Protein AF-L0A3X5-F1 (afdb_monomer_lite)

pLDDT: mean 72.31, std 18.75, range [43.16, 98.19]

Secondary structure (DSSP, 8-state):
---HHHHHHHHHHHHHHHHHHHHHHH---SSSHHHHHHH-SSPPPHHHHHHHHHHHHHHHHHHH-TT---TTHHHHHHHHHHHHHHHSPPP---------------------------------------------PPP--------------PPPTTHHHHHHHHHHHHHHHHHHHHHHTT---TTSHHHHHHHHHHHHHHHHHHHHHHHHHHS--TTHHHHHHHHHHHHHHH--

Radius of gyration: 35.73 Å; chains: 1; bounding box: 101×81×64 Å

Structure (mmCIF, N/CA/C/O backbone):
data_AF-L0A3X5-F1
#
_entry.id   AF-L0A3X5-F1
#
loop_
_atom_site.group_PDB
_atom_site.id
_atom_site.type_symbol
_atom_site.label_atom_id
_atom_site.label_alt_id
_atom_site.label_comp_id
_atom_site.label_asym_id
_atom_site.label_entity_id
_atom_site.label_seq_id
_atom_site.pdbx_PDB_ins_code
_atom_site.Cartn_x
_atom_site.Cartn_y
_atom_site.Cartn_z
_atom_site.occupancy
_atom_site.B_iso_or_equiv
_atom_site.auth_seq_id
_atom_site.auth_comp_id
_atom_site.auth_asym_id
_atom_site.auth_atom_id
_atom_site.pdbx_PDB_model_num
ATOM 1 N N . MET A 1 1 ? -0.458 3.747 -26.684 1.00 60.81 1 MET A N 1
ATOM 2 C CA . MET A 1 1 ? 0.371 2.938 -25.768 1.00 60.81 1 MET A CA 1
ATOM 3 C C . MET A 1 1 ? 0.890 3.867 -24.690 1.00 60.81 1 MET A C 1
ATOM 5 O O . MET A 1 1 ? 1.535 4.851 -25.031 1.00 60.81 1 MET A O 1
ATOM 9 N N . THR A 1 2 ? 0.527 3.640 -23.430 1.00 77.38 2 THR A N 1
ATOM 10 C CA . THR A 1 2 ? 1.020 4.440 -22.301 1.00 77.38 2 THR A CA 1
ATOM 11 C C . THR A 1 2 ? 2.520 4.188 -22.144 1.00 77.38 2 THR A C 1
ATOM 13 O O . THR A 1 2 ? 2.951 3.040 -22.217 1.00 77.38 2 THR A O 1
ATOM 16 N N . SER A 1 3 ? 3.326 5.239 -21.974 1.00 91.25 3 SER A N 1
ATOM 17 C CA . SER A 1 3 ? 4.763 5.071 -21.719 1.00 91.25 3 SER A CA 1
ATOM 18 C C . SER A 1 3 ? 4.977 4.324 -20.399 1.00 91.25 3 SER A C 1
ATOM 20 O O . SER A 1 3 ? 4.254 4.573 -19.433 1.00 91.25 3 SER A O 1
ATOM 22 N N . THR A 1 4 ? 5.983 3.448 -20.331 1.00 91.31 4 THR A N 1
ATOM 23 C CA . THR A 1 4 ? 6.365 2.709 -19.113 1.00 91.31 4 THR A CA 1
ATOM 24 C C . THR A 1 4 ? 6.546 3.649 -17.920 1.00 91.31 4 THR A C 1
ATOM 26 O O . THR A 1 4 ? 6.038 3.385 -16.833 1.00 91.31 4 THR A O 1
ATOM 29 N N . ALA A 1 5 ? 7.190 4.800 -18.137 1.00 90.69 5 ALA A N 1
ATOM 30 C CA . ALA A 1 5 ? 7.388 5.807 -17.096 1.00 90.69 5 ALA A CA 1
ATOM 31 C C . ALA A 1 5 ? 6.056 6.394 -16.593 1.00 90.69 5 ALA A C 1
ATOM 33 O O . ALA A 1 5 ? 5.875 6.599 -15.394 1.00 90.69 5 ALA A O 1
ATOM 34 N N . THR A 1 6 ? 5.103 6.623 -17.501 1.00 94.75 6 THR A N 1
ATOM 35 C CA . THR A 1 6 ? 3.759 7.101 -17.153 1.00 94.75 6 THR A CA 1
ATOM 36 C C . THR A 1 6 ? 2.995 6.048 -16.353 1.00 94.75 6 THR A C 1
ATOM 38 O O . THR A 1 6 ? 2.443 6.378 -15.308 1.00 94.75 6 THR A O 1
ATOM 41 N N . ALA A 1 7 ? 3.030 4.783 -16.782 1.00 94.50 7 ALA A N 1
ATOM 42 C CA . ALA A 1 7 ? 2.368 3.678 -16.088 1.00 94.50 7 ALA A CA 1
ATOM 43 C C . ALA A 1 7 ? 2.897 3.491 -14.655 1.00 94.50 7 ALA A C 1
ATOM 45 O O . ALA A 1 7 ? 2.120 3.364 -13.709 1.00 94.50 7 ALA A O 1
ATOM 46 N N . ILE A 1 8 ? 4.219 3.541 -14.466 1.00 94.69 8 ILE A N 1
ATOM 47 C CA . ILE A 1 8 ? 4.833 3.467 -13.131 1.00 94.69 8 ILE A CA 1
ATOM 48 C C . ILE A 1 8 ? 4.405 4.660 -12.267 1.00 94.69 8 ILE A C 1
ATOM 50 O O . ILE A 1 8 ? 4.077 4.488 -11.090 1.00 94.69 8 ILE A O 1
ATOM 54 N N . GLY A 1 9 ? 4.352 5.860 -12.850 1.00 95.38 9 GLY A N 1
ATOM 55 C CA . GLY A 1 9 ? 3.843 7.052 -12.174 1.00 95.38 9 GLY A CA 1
ATOM 56 C C . GLY A 1 9 ? 2.401 6.887 -11.685 1.00 95.38 9 GLY A C 1
ATOM 57 O O . GLY A 1 9 ? 2.100 7.244 -10.545 1.00 95.38 9 GLY A O 1
ATOM 58 N N . GLU A 1 10 ? 1.521 6.305 -12.502 1.00 96.31 10 GLU A N 1
ATOM 59 C CA . GLU A 1 10 ? 0.129 6.015 -12.129 1.00 96.31 10 GLU A CA 1
ATOM 60 C C . GLU A 1 10 ? 0.034 5.001 -10.981 1.00 96.31 10 GLU A C 1
ATOM 62 O O . GLU A 1 10 ? -0.728 5.217 -10.038 1.00 96.31 10 GLU A O 1
ATOM 67 N N . ILE A 1 11 ? 0.857 3.949 -10.999 1.00 97.31 11 ILE A N 1
ATOM 68 C CA . ILE A 1 11 ? 0.916 2.943 -9.926 1.00 97.31 11 ILE A CA 1
ATOM 69 C C . ILE A 1 11 ? 1.336 3.577 -8.598 1.00 97.31 11 ILE A C 1
ATOM 71 O O . ILE A 1 11 ? 0.701 3.376 -7.560 1.00 97.31 11 ILE A O 1
ATOM 75 N N . ILE A 1 12 ? 2.417 4.356 -8.608 1.00 96.31 12 ILE A N 1
ATOM 76 C CA . ILE A 1 12 ? 2.931 4.975 -7.382 1.00 96.31 12 ILE A CA 1
ATOM 77 C C . ILE A 1 12 ? 1.914 5.979 -6.829 1.00 96.31 12 ILE A C 1
ATOM 79 O O . ILE A 1 12 ? 1.658 5.978 -5.623 1.00 96.31 12 ILE A O 1
ATOM 83 N N . ARG A 1 13 ? 1.304 6.793 -7.699 1.00 97.00 13 ARG A N 1
ATOM 84 C CA . ARG A 1 13 ? 0.279 7.768 -7.303 1.00 97.00 13 ARG A CA 1
ATOM 85 C C . ARG A 1 13 ? -0.967 7.102 -6.731 1.00 97.00 13 ARG A C 1
ATOM 87 O O . ARG A 1 13 ? -1.411 7.515 -5.666 1.00 97.00 13 ARG A O 1
ATOM 94 N N . GLY A 1 14 ? -1.491 6.067 -7.387 1.00 97.19 14 GLY A N 1
ATOM 95 C CA . GLY A 1 14 ? -2.677 5.352 -6.913 1.00 97.19 14 GLY A CA 1
ATOM 96 C C . GLY A 1 14 ? -2.461 4.736 -5.531 1.00 97.19 14 GLY A C 1
ATOM 97 O O . GLY A 1 14 ? -3.282 4.904 -4.634 1.00 97.19 14 GLY A O 1
ATOM 98 N N . ALA A 1 15 ? -1.312 4.094 -5.306 1.00 97.69 15 ALA A N 1
ATOM 99 C CA . ALA A 1 15 ? -0.974 3.561 -3.988 1.00 97.69 15 ALA A CA 1
ATOM 100 C C . ALA A 1 15 ? -0.830 4.655 -2.913 1.00 97.69 15 ALA A C 1
ATOM 102 O O . ALA A 1 15 ? -1.293 4.458 -1.789 1.00 97.69 15 ALA A O 1
ATOM 103 N N . ALA A 1 16 ? -0.213 5.794 -3.248 1.00 96.94 16 ALA A N 1
ATOM 104 C CA . ALA A 1 16 ? -0.065 6.923 -2.328 1.00 96.94 16 ALA A CA 1
ATOM 105 C C . ALA A 1 16 ? -1.419 7.554 -1.954 1.00 96.94 16 ALA A C 1
ATOM 107 O O . ALA A 1 16 ? -1.618 7.945 -0.805 1.00 96.94 16 ALA A O 1
ATOM 108 N N . GLU A 1 17 ? -2.370 7.606 -2.890 1.00 96.94 17 GLU A N 1
ATOM 109 C CA . GLU A 1 17 ? -3.738 8.069 -2.631 1.00 96.94 17 GLU A CA 1
ATOM 110 C C . GLU A 1 17 ? -4.455 7.158 -1.625 1.00 96.94 17 GLU A C 1
ATOM 112 O O . GLU A 1 17 ? -4.998 7.642 -0.631 1.00 96.94 17 GLU A O 1
ATOM 117 N N . ILE A 1 18 ? -4.380 5.834 -1.805 1.00 98.00 18 ILE A N 1
ATOM 118 C CA . ILE A 1 18 ? -4.937 4.878 -0.831 1.00 98.00 18 ILE A CA 1
ATOM 119 C C . ILE A 1 18 ? -4.267 5.031 0.537 1.00 98.00 18 ILE A C 1
ATOM 121 O O . ILE A 1 18 ? -4.939 4.992 1.568 1.00 98.00 18 ILE A O 1
ATOM 125 N N . GLU A 1 19 ? -2.949 5.224 0.562 1.00 97.38 19 GLU A N 1
ATOM 126 C CA . GLU A 1 19 ? -2.205 5.441 1.800 1.00 97.38 19 GLU A CA 1
ATOM 127 C C . GLU A 1 19 ? -2.703 6.671 2.562 1.00 97.38 19 GLU A C 1
ATOM 129 O O . GLU A 1 19 ? -2.892 6.609 3.779 1.00 97.38 19 GLU A O 1
ATOM 134 N N . HIS A 1 20 ? -2.949 7.766 1.842 1.00 96.38 20 HIS A N 1
ATOM 135 C CA . HIS A 1 20 ? -3.516 8.984 2.400 1.00 96.38 20 HIS A CA 1
ATOM 136 C C . HIS A 1 20 ? -4.930 8.746 2.950 1.00 96.38 20 HIS A C 1
ATOM 138 O O . HIS A 1 20 ? -5.199 9.093 4.097 1.00 96.38 20 HIS A O 1
ATOM 144 N N . LEU A 1 21 ? -5.815 8.090 2.193 1.00 96.44 21 LEU A N 1
ATOM 145 C CA . LEU A 1 21 ? -7.190 7.810 2.635 1.00 96.44 21 LEU A CA 1
ATOM 146 C C . LEU A 1 21 ? -7.239 6.926 3.889 1.00 96.44 21 LEU A C 1
ATOM 148 O O . LEU A 1 21 ? -8.052 7.165 4.782 1.00 96.44 21 LEU A O 1
ATOM 152 N N . LEU A 1 22 ? -6.351 5.932 3.988 1.00 96.81 22 LEU A N 1
ATOM 153 C CA . LEU A 1 22 ? -6.236 5.087 5.179 1.00 96.81 22 LEU A CA 1
ATOM 154 C C . LEU A 1 22 ? -5.867 5.907 6.422 1.00 96.81 22 LEU A C 1
ATOM 156 O O . LEU A 1 22 ? -6.446 5.703 7.488 1.00 96.81 22 LEU A O 1
ATOM 160 N N . VAL A 1 23 ? -4.924 6.840 6.298 1.00 96.19 23 VAL A N 1
ATOM 161 C CA . VAL A 1 23 ? -4.515 7.697 7.420 1.00 96.19 23 VAL A CA 1
ATOM 162 C C . VAL A 1 23 ? -5.634 8.676 7.782 1.00 96.19 23 VAL A C 1
ATOM 164 O O . VAL A 1 23 ? -6.017 8.764 8.947 1.00 96.19 23 VAL A O 1
ATOM 167 N N . THR A 1 24 ? -6.191 9.366 6.788 1.00 95.06 24 THR A N 1
ATOM 168 C CA . THR A 1 24 ? -7.126 10.480 6.995 1.00 95.06 24 THR A CA 1
ATOM 169 C C . THR A 1 24 ? -8.514 10.016 7.432 1.00 95.06 24 THR A C 1
ATOM 171 O O . THR A 1 24 ? -9.101 10.614 8.330 1.00 95.06 24 THR A O 1
ATOM 174 N N . HIS A 1 25 ? -9.045 8.941 6.842 1.00 94.62 25 HIS A N 1
ATOM 175 C CA . HIS A 1 25 ? -10.424 8.498 7.097 1.00 94.62 25 HIS A CA 1
ATOM 176 C C . HIS A 1 25 ? -10.527 7.256 7.975 1.00 94.62 25 HIS A C 1
ATOM 178 O O . HIS A 1 25 ? -11.598 6.985 8.514 1.00 94.62 25 HIS A O 1
ATOM 184 N N . ARG A 1 26 ? -9.442 6.488 8.118 1.00 93.50 26 ARG A N 1
ATOM 185 C CA . ARG A 1 26 ? -9.442 5.231 8.882 1.00 93.50 26 ARG A CA 1
ATOM 186 C C . ARG A 1 26 ? -8.443 5.214 10.036 1.00 93.50 26 ARG A C 1
ATOM 188 O O . ARG A 1 26 ? -8.183 4.146 10.576 1.00 93.50 26 ARG A O 1
ATOM 195 N N . GLN A 1 27 ? -7.853 6.360 10.395 1.00 94.31 27 GLN A N 1
ATOM 196 C CA . GLN A 1 27 ? -6.895 6.488 11.506 1.00 94.31 27 GLN A CA 1
ATOM 197 C C . GLN A 1 27 ? -5.753 5.451 11.453 1.00 94.31 27 GLN A C 1
ATOM 199 O O . GLN A 1 27 ? -5.218 5.028 12.480 1.00 94.31 27 GLN A O 1
ATOM 204 N N . ALA A 1 28 ? -5.389 5.006 10.248 1.00 96.25 28 ALA A N 1
ATOM 205 C CA . ALA A 1 28 ? -4.389 3.970 10.064 1.00 96.25 28 ALA A CA 1
ATOM 206 C C . ALA A 1 28 ? -2.981 4.482 10.388 1.00 96.25 28 ALA A C 1
ATOM 208 O O . ALA A 1 28 ? -2.628 5.629 10.108 1.00 96.25 28 ALA A O 1
ATOM 209 N N . SER A 1 29 ? -2.131 3.592 10.894 1.00 95.12 29 SER A N 1
ATOM 210 C CA . SER A 1 29 ? -0.725 3.871 11.205 1.00 95.12 29 SER A CA 1
ATOM 211 C C . SER A 1 29 ? 0.203 2.756 10.711 1.00 95.12 29 SER A C 1
ATOM 213 O O . SER A 1 29 ? -0.205 1.610 10.530 1.00 95.12 29 SER A O 1
ATOM 215 N N . GLY A 1 30 ? 1.465 3.091 10.449 1.00 95.31 30 GLY A N 1
ATOM 216 C CA . GLY A 1 30 ? 2.461 2.143 9.941 1.00 95.31 30 GLY A CA 1
ATOM 217 C C . GLY A 1 30 ? 3.379 2.762 8.893 1.00 95.31 30 GLY A C 1
ATOM 218 O O . GLY A 1 30 ? 3.137 3.873 8.417 1.00 95.31 30 GLY A O 1
ATOM 219 N N . LYS A 1 31 ? 4.442 2.044 8.532 1.00 91.00 31 LYS A N 1
ATOM 220 C CA . LYS A 1 31 ? 5.471 2.511 7.586 1.00 91.00 31 LYS A CA 1
ATOM 221 C C . LYS A 1 31 ? 5.098 2.304 6.122 1.00 91.00 31 LYS A C 1
ATOM 223 O O . LYS A 1 31 ? 5.710 2.911 5.252 1.00 91.00 31 LYS A O 1
ATOM 228 N N . GLY A 1 32 ? 4.135 1.432 5.840 1.00 91.94 32 GLY A N 1
ATOM 229 C CA . GLY A 1 32 ? 3.725 1.128 4.476 1.00 91.94 32 GLY A CA 1
ATOM 230 C C . GLY A 1 32 ? 2.278 0.679 4.379 1.00 91.94 32 GLY A C 1
ATOM 231 O O . GLY A 1 32 ? 1.610 0.435 5.386 1.00 91.94 32 GLY A O 1
ATOM 232 N N . LEU A 1 33 ? 1.811 0.535 3.140 1.00 94.94 33 LEU A N 1
ATOM 233 C CA . LEU A 1 33 ? 0.406 0.282 2.826 1.00 94.94 33 LEU A CA 1
ATOM 234 C C . LEU A 1 33 ? -0.147 -0.993 3.491 1.00 94.94 33 LEU A C 1
ATOM 236 O O . LEU A 1 33 ? -1.265 -0.988 3.992 1.00 94.94 33 LEU A O 1
ATOM 240 N N . HIS A 1 34 ? 0.655 -2.063 3.570 1.00 94.44 34 HIS A N 1
ATOM 241 C CA . HIS A 1 34 ? 0.291 -3.303 4.274 1.00 94.44 34 HIS A CA 1
ATOM 242 C C . HIS A 1 34 ? 0.047 -3.098 5.776 1.00 94.44 34 HIS A C 1
ATOM 244 O O . HIS A 1 34 ? -0.922 -3.624 6.326 1.00 94.44 34 HIS A O 1
ATOM 250 N N . GLU A 1 35 ? 0.941 -2.361 6.437 1.00 94.44 35 GLU A N 1
ATOM 251 C CA . GLU A 1 35 ? 0.851 -2.101 7.875 1.00 94.44 35 GLU A CA 1
ATOM 252 C C . GLU A 1 35 ? -0.353 -1.203 8.164 1.00 94.44 35 GLU A C 1
ATOM 254 O O . GLU A 1 35 ? -1.193 -1.559 8.986 1.00 94.44 35 GLU A O 1
ATOM 259 N N . LYS A 1 36 ? -0.503 -0.118 7.393 1.00 97.00 36 LYS A N 1
ATOM 260 C CA . LYS A 1 36 ? -1.633 0.816 7.498 1.00 97.00 36 LYS A CA 1
ATOM 261 C C . LYS A 1 36 ? -2.980 0.129 7.279 1.00 97.00 36 LYS A C 1
ATOM 263 O O . LYS A 1 36 ? -3.913 0.343 8.041 1.00 97.00 36 LYS A O 1
ATOM 268 N N . ALA A 1 37 ? -3.088 -0.754 6.289 1.00 96.06 37 ALA A N 1
ATOM 269 C CA . ALA A 1 37 ? -4.323 -1.505 6.066 1.00 96.06 37 ALA A CA 1
ATOM 270 C C . ALA A 1 37 ? -4.716 -2.372 7.273 1.00 96.06 37 ALA A C 1
ATOM 272 O O . ALA A 1 37 ? -5.899 -2.545 7.548 1.00 96.06 37 ALA A O 1
ATOM 273 N N . SER A 1 38 ? -3.730 -2.909 7.997 1.00 94.56 38 SER A N 1
ATOM 274 C CA . SER A 1 38 ? -3.960 -3.806 9.136 1.00 94.56 38 SER A CA 1
ATOM 275 C C . SER A 1 38 ? -4.299 -3.062 10.434 1.00 94.56 38 SER A C 1
ATOM 277 O O . SER A 1 38 ? -4.839 -3.673 11.350 1.00 94.56 38 SER A O 1
ATOM 279 N N . THR A 1 39 ? -3.984 -1.767 10.526 1.00 96.62 39 THR A N 1
ATOM 280 C CA . THR A 1 39 ? -4.237 -0.917 11.707 1.00 96.62 39 THR A CA 1
ATOM 281 C C . THR A 1 39 ? -5.439 0.017 11.541 1.00 96.62 39 THR A C 1
ATOM 283 O O . THR A 1 39 ? -5.769 0.755 12.469 1.00 96.62 39 THR A O 1
ATOM 286 N N . ALA A 1 40 ? -6.085 -0.009 10.372 1.00 95.69 40 ALA A N 1
ATOM 287 C CA . ALA A 1 40 ? -7.242 0.811 10.040 1.00 95.69 40 ALA A CA 1
ATOM 288 C C . ALA A 1 40 ? -8.436 0.559 10.980 1.00 95.69 40 ALA A C 1
ATOM 290 O O . ALA A 1 40 ? -8.744 -0.582 11.336 1.00 95.69 40 ALA A O 1
ATOM 291 N N . GLN A 1 41 ? -9.123 1.640 11.347 1.00 92.12 41 GLN A N 1
ATOM 292 C CA . GLN A 1 41 ? -10.286 1.658 12.227 1.00 92.12 41 GLN A CA 1
ATOM 293 C C . GLN A 1 41 ? -11.455 2.417 11.570 1.00 92.12 41 GLN A C 1
ATOM 295 O O . GLN A 1 41 ? -11.265 3.531 11.078 1.00 92.12 41 GLN A O 1
ATOM 300 N N . PRO A 1 42 ? -12.674 1.839 11.547 1.00 92.56 42 PRO A N 1
ATOM 301 C CA . PRO A 1 42 ? -12.992 0.448 11.896 1.00 92.56 42 PRO A CA 1
ATOM 302 C C . PRO A 1 42 ? -12.279 -0.566 10.971 1.00 92.56 42 PRO A C 1
ATOM 304 O O . PRO A 1 42 ? -11.810 -0.171 9.898 1.00 92.56 42 PRO A O 1
ATOM 307 N N . PRO A 1 43 ? -12.196 -1.856 11.363 1.00 93.44 43 PRO A N 1
ATOM 308 C CA . PRO A 1 43 ? -11.583 -2.891 10.537 1.00 93.44 43 PRO A CA 1
ATOM 309 C C . PRO A 1 43 ? -12.179 -2.920 9.129 1.00 93.44 43 PRO A C 1
ATOM 311 O O . PRO A 1 43 ? -13.394 -2.846 8.942 1.00 93.44 43 PRO A O 1
ATOM 314 N N . LEU A 1 44 ? -11.305 -3.022 8.132 1.00 94.81 44 LEU A N 1
ATOM 315 C CA . LEU A 1 44 ? -11.695 -3.065 6.728 1.00 94.81 44 LEU A CA 1
ATOM 316 C C . LEU A 1 44 ? -12.304 -4.425 6.375 1.00 94.81 44 LEU A C 1
ATOM 318 O O . LEU A 1 44 ? -11.910 -5.452 6.924 1.00 94.81 44 LEU A O 1
ATOM 322 N N . ALA A 1 45 ? -13.220 -4.437 5.405 1.00 95.88 45 ALA A N 1
ATOM 323 C CA . ALA A 1 45 ? -13.738 -5.681 4.849 1.00 95.88 45 ALA A CA 1
ATOM 324 C C . ALA A 1 45 ? -12.603 -6.524 4.237 1.00 95.88 45 ALA A C 1
ATOM 326 O O . ALA A 1 45 ? -11.676 -5.987 3.621 1.00 95.88 45 ALA A O 1
ATOM 327 N N . ASP A 1 46 ? -12.707 -7.850 4.352 1.00 95.88 46 ASP A N 1
ATOM 328 C CA . ASP A 1 46 ? -11.683 -8.787 3.866 1.00 95.88 46 ASP A CA 1
ATOM 329 C C . ASP A 1 46 ? -11.361 -8.611 2.376 1.00 95.88 46 ASP A C 1
ATOM 331 O O . ASP A 1 46 ? -10.210 -8.770 1.962 1.00 95.88 46 ASP A O 1
ATOM 335 N N . ASP A 1 47 ? -12.363 -8.268 1.563 1.00 96.38 47 ASP A N 1
ATOM 336 C CA . ASP A 1 47 ? -12.180 -7.997 0.136 1.00 96.38 47 ASP A CA 1
ATOM 337 C C . ASP A 1 47 ? -11.323 -6.740 -0.101 1.00 96.38 47 ASP A C 1
ATOM 339 O O . ASP A 1 47 ? -10.326 -6.781 -0.827 1.00 96.38 47 ASP A O 1
ATOM 343 N N . THR A 1 48 ? -11.624 -5.647 0.607 1.00 96.88 48 THR A N 1
ATOM 344 C CA . THR A 1 48 ? -10.838 -4.405 0.571 1.00 96.88 48 THR A CA 1
ATOM 345 C C . THR A 1 48 ? -9.402 -4.645 1.034 1.00 96.88 48 THR A C 1
ATOM 347 O O . THR A 1 48 ? -8.459 -4.180 0.391 1.00 96.88 48 THR A O 1
ATOM 350 N N . LEU A 1 49 ? -9.199 -5.428 2.100 1.00 96.81 49 LEU A N 1
ATOM 351 C CA . LEU A 1 49 ? -7.859 -5.791 2.574 1.00 96.81 49 LEU A CA 1
ATOM 352 C C . LEU A 1 49 ? -7.060 -6.565 1.523 1.00 96.81 49 LEU A C 1
ATOM 354 O O . LEU A 1 49 ? -5.881 -6.270 1.312 1.00 96.81 49 LEU A O 1
ATOM 358 N N . LYS A 1 50 ? -7.676 -7.539 0.843 1.00 97.31 50 LYS A N 1
ATOM 359 C CA . LYS A 1 50 ? -7.018 -8.293 -0.239 1.00 97.31 50 LYS A CA 1
ATOM 360 C C . LYS A 1 50 ? -6.594 -7.371 -1.381 1.00 97.31 50 LYS A C 1
ATOM 362 O O . LYS A 1 50 ? -5.456 -7.475 -1.841 1.00 97.31 50 LYS A O 1
ATOM 367 N N . LYS A 1 51 ? -7.457 -6.434 -1.782 1.00 97.88 51 LYS A N 1
ATOM 368 C CA . LYS A 1 51 ? -7.150 -5.444 -2.827 1.00 97.88 51 LYS A CA 1
ATOM 369 C C . LYS A 1 51 ? -6.016 -4.510 -2.416 1.00 97.88 51 LYS A C 1
ATOM 371 O O . LYS A 1 51 ? -5.085 -4.320 -3.194 1.00 97.88 51 LYS A O 1
ATOM 376 N N . ILE A 1 52 ? -6.006 -4.014 -1.178 1.00 97.81 52 ILE A N 1
ATOM 377 C CA . ILE A 1 52 ? -4.900 -3.180 -0.682 1.00 97.81 52 ILE A CA 1
ATOM 378 C C . ILE A 1 52 ? -3.572 -3.954 -0.686 1.00 97.81 52 ILE A C 1
ATOM 380 O O . ILE A 1 52 ? -2.539 -3.411 -1.080 1.00 97.81 52 ILE A O 1
ATOM 384 N N . ARG A 1 53 ? -3.581 -5.237 -0.304 1.00 96.81 53 ARG A N 1
ATOM 385 C CA . ARG A 1 53 ? -2.377 -6.089 -0.347 1.00 96.81 53 ARG A CA 1
ATOM 386 C C . ARG A 1 53 ? -1.870 -6.319 -1.770 1.00 96.81 53 ARG A C 1
ATOM 388 O O . ARG A 1 53 ? -0.662 -6.276 -2.018 1.00 96.81 53 ARG A O 1
ATOM 395 N N . PHE A 1 54 ? -2.787 -6.518 -2.712 1.00 97.75 54 PHE A N 1
ATOM 396 C CA . PHE A 1 54 ? -2.460 -6.580 -4.133 1.00 97.75 54 PHE A CA 1
ATOM 397 C C . PHE A 1 54 ? -1.820 -5.268 -4.616 1.00 97.75 54 PHE A C 1
ATOM 399 O O . PHE A 1 54 ? -0.715 -5.296 -5.163 1.00 97.75 54 PHE A O 1
ATOM 406 N N . ILE A 1 55 ? -2.437 -4.119 -4.319 1.00 98.06 55 ILE A N 1
ATOM 407 C CA . ILE A 1 55 ? -1.923 -2.786 -4.674 1.00 98.06 55 ILE A CA 1
ATOM 408 C C . ILE A 1 55 ? -0.512 -2.568 -4.109 1.00 98.06 55 ILE A C 1
ATOM 410 O O . ILE A 1 55 ? 0.388 -2.136 -4.833 1.00 98.06 55 ILE A O 1
ATOM 414 N N . ALA A 1 56 ? -0.295 -2.914 -2.838 1.00 97.38 56 ALA A N 1
ATOM 415 C CA . ALA A 1 56 ? 1.004 -2.802 -2.180 1.00 97.38 56 ALA A CA 1
ATOM 416 C C . ALA A 1 56 ? 2.080 -3.653 -2.869 1.00 97.38 56 ALA A C 1
ATOM 418 O O . ALA A 1 56 ? 3.212 -3.201 -3.045 1.00 97.38 56 ALA A O 1
ATOM 419 N N . SER A 1 57 ? 1.724 -4.870 -3.286 1.00 97.12 57 SER A N 1
ATOM 420 C CA . SER A 1 57 ? 2.638 -5.791 -3.965 1.00 97.12 57 SER A CA 1
ATOM 421 C C . SER A 1 57 ? 3.059 -5.255 -5.336 1.00 97.12 57 SER A C 1
ATOM 423 O O . SER A 1 57 ? 4.252 -5.233 -5.648 1.00 97.12 57 SER A O 1
ATOM 425 N N . VAL A 1 58 ? 2.102 -4.750 -6.125 1.00 97.25 58 VAL A N 1
ATOM 426 C CA . VAL A 1 58 ? 2.374 -4.143 -7.439 1.00 97.25 58 VAL A CA 1
ATOM 427 C C . VAL A 1 58 ? 3.215 -2.874 -7.293 1.00 97.25 58 VAL A C 1
ATOM 429 O O . VAL A 1 58 ? 4.216 -2.721 -7.999 1.00 97.25 58 VAL A O 1
ATOM 432 N N . ARG A 1 59 ? 2.881 -1.994 -6.338 1.00 96.69 59 ARG A N 1
ATOM 433 C CA . ARG A 1 59 ? 3.656 -0.773 -6.075 1.00 96.69 59 ARG A CA 1
ATOM 434 C C . ARG A 1 59 ? 5.075 -1.086 -5.625 1.00 96.69 59 ARG A C 1
ATOM 436 O O . ARG A 1 59 ? 6.001 -0.446 -6.107 1.00 96.69 59 ARG A O 1
ATOM 443 N N . ASN A 1 60 ? 5.267 -2.049 -4.722 1.00 96.06 60 ASN A N 1
ATOM 444 C CA . ASN A 1 60 ? 6.606 -2.419 -4.258 1.00 96.06 60 ASN A CA 1
ATOM 445 C C . ASN A 1 60 ? 7.473 -2.916 -5.409 1.00 96.06 60 ASN A C 1
ATOM 447 O O . ASN A 1 60 ? 8.620 -2.497 -5.525 1.00 96.06 60 ASN A O 1
ATOM 451 N N . LYS A 1 61 ? 6.924 -3.762 -6.284 1.00 96.12 61 LYS A N 1
ATOM 452 C CA . LYS A 1 61 ? 7.672 -4.249 -7.441 1.00 96.12 61 LYS A CA 1
ATOM 453 C C . LYS A 1 61 ? 8.023 -3.110 -8.407 1.00 96.12 61 LYS A C 1
ATOM 455 O O . LYS A 1 61 ? 9.188 -2.965 -8.749 1.00 96.12 61 LYS A O 1
ATOM 460 N N . SER A 1 62 ? 7.061 -2.241 -8.726 1.00 95.44 62 SER A N 1
ATOM 461 C CA . SER A 1 62 ? 7.262 -1.084 -9.623 1.00 95.44 62 SER A CA 1
ATOM 462 C C . SER A 1 62 ? 8.235 -0.038 -9.062 1.00 95.44 62 SER A C 1
ATOM 464 O O . SER A 1 62 ? 8.922 0.642 -9.810 1.00 95.44 62 SER A O 1
ATOM 466 N N . ALA A 1 63 ? 8.306 0.108 -7.736 1.00 92.75 63 ALA A N 1
ATOM 467 C CA . ALA A 1 63 ? 9.229 1.041 -7.089 1.00 92.75 63 ALA A CA 1
ATOM 468 C C . ALA A 1 63 ? 10.683 0.537 -7.066 1.00 92.75 63 ALA A C 1
ATOM 470 O O . ALA A 1 63 ? 11.603 1.342 -6.949 1.00 92.75 63 ALA A O 1
ATOM 471 N N . HIS A 1 64 ? 10.894 -0.780 -7.133 1.00 94.06 64 HIS A N 1
ATOM 472 C CA . HIS A 1 64 ? 12.228 -1.388 -7.132 1.00 94.06 64 HIS A CA 1
ATOM 473 C C . HIS A 1 64 ? 12.735 -1.738 -8.532 1.00 94.06 64 HIS A C 1
ATOM 475 O O . HIS A 1 64 ? 13.945 -1.822 -8.726 1.00 94.06 64 HIS A O 1
ATOM 481 N N . ASP A 1 65 ? 11.829 -1.928 -9.487 1.00 94.81 65 ASP A N 1
ATOM 482 C CA . ASP A 1 65 ? 12.143 -2.230 -10.875 1.00 94.81 65 ASP A CA 1
ATOM 483 C C . ASP A 1 65 ? 11.537 -1.150 -11.793 1.00 94.81 65 ASP A C 1
ATOM 485 O O . ASP A 1 65 ? 10.322 -1.145 -12.011 1.00 94.81 65 ASP A O 1
ATOM 489 N N . PRO A 1 66 ? 12.358 -0.239 -12.351 1.00 89.25 66 PRO A N 1
ATOM 490 C CA . PRO A 1 66 ? 11.891 0.859 -13.199 1.00 89.25 66 PRO A CA 1
ATOM 491 C C . PRO A 1 66 ? 11.381 0.402 -14.573 1.00 89.25 66 PRO A C 1
ATOM 493 O O . PRO A 1 66 ? 10.904 1.230 -15.349 1.00 89.25 66 PRO A O 1
ATOM 496 N N . GLN A 1 67 ? 11.498 -0.885 -14.906 1.00 92.31 67 GLN A N 1
ATOM 497 C CA . GLN A 1 67 ? 10.957 -1.464 -16.135 1.00 92.31 67 GLN A CA 1
ATOM 498 C C . GLN A 1 67 ? 9.707 -2.310 -15.873 1.00 92.31 67 GLN A C 1
ATOM 500 O O . GLN A 1 67 ? 9.041 -2.725 -16.823 1.00 92.31 67 GLN A O 1
ATOM 505 N N . TYR A 1 68 ? 9.358 -2.545 -14.607 1.00 94.88 68 TYR A N 1
ATOM 506 C CA . TYR A 1 68 ? 8.195 -3.342 -14.261 1.00 94.88 68 TYR A CA 1
ATOM 507 C C . TYR A 1 68 ? 6.898 -2.550 -14.432 1.00 94.88 68 TYR A C 1
ATOM 509 O O . TYR A 1 68 ? 6.638 -1.567 -13.737 1.00 94.88 68 TYR A O 1
ATOM 517 N N . VAL A 1 69 ? 6.039 -3.060 -15.310 1.00 93.19 69 VAL A N 1
ATOM 518 C CA . VAL A 1 69 ? 4.638 -2.661 -15.448 1.00 93.19 69 VAL A CA 1
ATOM 519 C C . VAL A 1 69 ? 3.802 -3.941 -15.379 1.00 93.19 69 VAL A C 1
ATOM 521 O O . VAL A 1 69 ? 4.163 -4.922 -16.028 1.00 93.19 69 VAL A O 1
ATOM 524 N N . PRO A 1 70 ? 2.728 -3.987 -14.572 1.00 93.56 70 PRO A N 1
ATOM 525 C CA . PRO A 1 70 ? 1.837 -5.138 -14.539 1.00 93.56 70 PRO A CA 1
ATOM 526 C C . PRO A 1 70 ? 1.162 -5.332 -15.900 1.00 93.56 70 PRO A C 1
ATOM 528 O O . PRO A 1 70 ? 0.736 -4.360 -16.521 1.00 93.56 70 PRO A O 1
ATOM 531 N N . ASP A 1 71 ? 0.999 -6.592 -16.307 1.00 94.50 71 ASP A N 1
ATOM 532 C CA . ASP A 1 71 ? 0.354 -6.947 -17.579 1.00 94.50 71 ASP A CA 1
ATOM 533 C C . ASP A 1 71 ? -1.068 -6.365 -17.687 1.00 94.50 71 ASP A C 1
ATOM 535 O O . ASP A 1 71 ? -1.484 -5.903 -18.747 1.00 94.50 71 ASP A O 1
ATOM 539 N N . ASP A 1 72 ? -1.798 -6.330 -16.565 1.00 95.06 72 ASP A N 1
ATOM 540 C CA . ASP A 1 72 ? -3.131 -5.732 -16.450 1.00 95.06 72 ASP A CA 1
ATOM 541 C C . ASP A 1 72 ? -3.102 -4.435 -15.623 1.00 95.06 72 ASP A C 1
ATOM 543 O O . ASP A 1 72 ? -3.579 -4.366 -14.483 1.00 95.06 72 ASP A O 1
ATOM 547 N N . LEU A 1 73 ? -2.527 -3.377 -16.203 1.00 95.62 73 LEU A N 1
ATOM 548 C CA . LEU A 1 73 ? -2.600 -2.029 -15.632 1.00 95.62 73 LEU A CA 1
ATOM 549 C C . LEU A 1 73 ? -4.058 -1.553 -15.421 1.00 95.62 73 LEU A C 1
ATOM 551 O O . LEU A 1 73 ? -4.347 -1.030 -14.342 1.00 95.62 73 LEU A O 1
ATOM 555 N N . PRO A 1 74 ? -5.012 -1.761 -16.355 1.00 96.06 74 PRO A N 1
ATOM 556 C CA . PRO A 1 74 ? -6.415 -1.406 -16.125 1.00 96.06 74 PRO A CA 1
ATOM 557 C C . PRO A 1 74 ? -7.042 -2.119 -14.918 1.00 96.06 74 PRO A C 1
ATOM 559 O O . PRO A 1 74 ? -7.810 -1.511 -14.170 1.00 96.06 74 PRO A O 1
ATOM 562 N N . GLY A 1 75 ? -6.733 -3.396 -14.691 1.00 97.19 75 GLY A N 1
ATOM 563 C CA . GLY A 1 75 ? -7.156 -4.137 -13.500 1.00 97.19 75 GLY A CA 1
ATOM 564 C C . GLY A 1 75 ? -6.592 -3.555 -12.211 1.00 97.19 75 GLY A C 1
ATOM 565 O O . GLY A 1 75 ? -7.331 -3.396 -11.238 1.00 97.19 75 GLY A O 1
ATOM 566 N N . TYR A 1 76 ? -5.319 -3.156 -12.219 1.00 97.44 76 TYR A N 1
ATOM 567 C CA . TYR A 1 76 ? -4.720 -2.441 -11.093 1.00 97.44 76 TYR A CA 1
ATOM 568 C C . TYR A 1 76 ? -5.454 -1.126 -10.792 1.00 97.44 76 TYR A C 1
ATOM 570 O O . TYR A 1 76 ? -5.838 -0.887 -9.646 1.00 97.44 76 TYR A O 1
ATOM 578 N N . LEU A 1 77 ? -5.705 -0.299 -11.810 1.00 97.31 77 LEU A N 1
ATOM 579 C CA . LEU A 1 77 ? -6.389 0.987 -11.634 1.00 97.31 77 LEU A CA 1
ATOM 580 C C . LEU A 1 77 ? -7.833 0.813 -11.142 1.00 97.31 77 LEU A C 1
ATOM 582 O O . LEU A 1 77 ? -8.286 1.571 -10.284 1.00 97.31 77 LEU A O 1
ATOM 586 N N . ARG A 1 78 ? -8.540 -0.222 -11.613 1.00 98.12 78 ARG A N 1
ATOM 587 C CA . ARG A 1 78 ? -9.863 -0.588 -11.080 1.00 98.12 78 ARG A CA 1
ATOM 588 C C . ARG A 1 78 ? -9.798 -0.966 -9.604 1.00 98.12 78 ARG A C 1
ATOM 590 O O . ARG A 1 78 ? -10.600 -0.462 -8.825 1.00 98.12 78 ARG A O 1
ATOM 597 N N . ALA A 1 79 ? -8.819 -1.775 -9.198 1.00 97.94 79 ALA A N 1
ATOM 598 C CA . ALA A 1 79 ? -8.641 -2.133 -7.792 1.00 97.94 79 ALA A CA 1
ATOM 599 C C . ALA A 1 79 ? -8.368 -0.898 -6.915 1.00 97.94 79 ALA A C 1
ATOM 601 O O . ALA A 1 79 ? -8.921 -0.795 -5.820 1.00 97.94 79 ALA A O 1
ATOM 60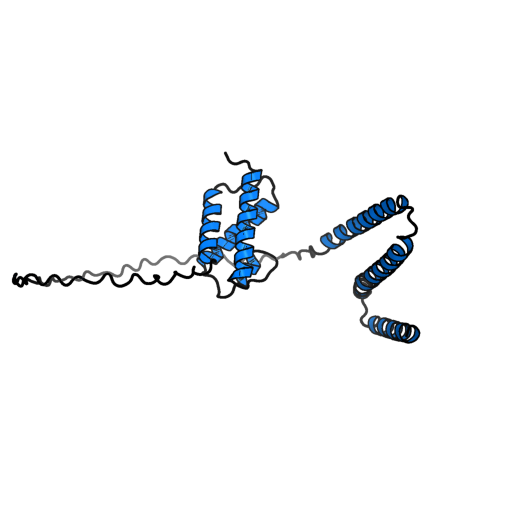2 N N . VAL A 1 80 ? -7.564 0.059 -7.398 1.00 98.19 80 VAL A N 1
ATOM 603 C CA . VAL A 1 80 ? -7.351 1.347 -6.715 1.00 98.19 80 VAL A CA 1
ATOM 604 C C . VAL A 1 80 ? -8.672 2.102 -6.574 1.00 98.19 80 VAL A C 1
ATOM 606 O O . VAL A 1 80 ? -9.007 2.531 -5.473 1.00 98.19 80 VAL A O 1
ATOM 609 N N . GLN A 1 81 ? -9.454 2.213 -7.649 1.00 97.81 81 GLN A N 1
ATOM 610 C CA . GLN A 1 81 ? -10.735 2.919 -7.623 1.00 97.81 81 GLN A CA 1
ATOM 611 C C . GLN A 1 81 ? -11.738 2.286 -6.650 1.00 97.81 81 GLN A C 1
ATOM 613 O O . GLN A 1 81 ? -12.396 2.997 -5.894 1.00 97.81 81 GLN A O 1
ATOM 618 N N . GLU A 1 82 ? -11.854 0.961 -6.648 1.00 97.62 82 GLU A N 1
ATOM 619 C CA . GLU A 1 82 ? -12.750 0.237 -5.744 1.00 97.62 82 GLU A CA 1
ATOM 620 C C . GLU A 1 82 ? -12.359 0.434 -4.278 1.00 97.62 82 GLU A C 1
ATOM 622 O O . GLU A 1 82 ? -13.217 0.680 -3.431 1.00 97.62 82 GLU A O 1
ATOM 627 N N . VAL A 1 83 ? -11.059 0.367 -3.974 1.00 97.69 83 VAL A N 1
ATOM 628 C CA . VAL A 1 83 ? -10.563 0.634 -2.620 1.00 97.69 83 VAL A CA 1
ATOM 629 C C . VAL A 1 83 ? -10.812 2.090 -2.242 1.00 97.69 83 VAL A C 1
ATOM 631 O O . VAL A 1 83 ? -11.258 2.346 -1.129 1.00 97.69 83 VAL A O 1
ATOM 634 N N . ARG A 1 84 ? -10.580 3.040 -3.151 1.00 96.75 84 ARG A N 1
ATOM 635 C CA . ARG A 1 84 ? -10.846 4.461 -2.907 1.00 96.75 84 ARG A CA 1
ATOM 636 C C . ARG A 1 84 ? -12.297 4.701 -2.504 1.00 96.75 84 ARG A C 1
ATOM 638 O O . ARG A 1 84 ? -12.532 5.260 -1.439 1.00 96.75 84 ARG A O 1
ATOM 645 N N . LEU A 1 85 ? -13.246 4.200 -3.294 1.00 95.12 85 LEU A N 1
ATOM 646 C CA . LEU A 1 85 ? -14.679 4.326 -3.008 1.00 95.12 85 LEU A CA 1
ATOM 647 C C . LEU A 1 85 ? -15.070 3.663 -1.679 1.00 95.12 85 LEU A C 1
ATOM 649 O O . LEU A 1 85 ? -15.942 4.156 -0.973 1.00 95.12 85 LEU A O 1
ATOM 653 N N . ALA A 1 86 ? -14.418 2.558 -1.310 1.00 94.12 86 ALA A N 1
ATOM 654 C CA . ALA A 1 86 ? -14.654 1.899 -0.026 1.00 94.12 86 ALA A CA 1
ATOM 655 C C . ALA A 1 86 ? -14.062 2.666 1.174 1.00 94.12 86 ALA A C 1
ATOM 657 O O . ALA A 1 86 ? -14.479 2.452 2.317 1.00 94.12 86 ALA A O 1
ATOM 658 N N . LEU A 1 87 ? -13.055 3.513 0.952 1.00 93.88 87 LEU A N 1
ATOM 659 C CA . LEU A 1 87 ? -12.382 4.286 1.997 1.00 93.88 87 LEU A CA 1
ATOM 660 C C . LEU A 1 87 ? -12.927 5.706 2.148 1.00 93.88 87 LEU A C 1
ATOM 662 O O . LEU A 1 87 ? -12.777 6.264 3.236 1.00 93.88 87 LEU A O 1
ATOM 666 N N . GLU A 1 88 ? -13.540 6.267 1.106 1.00 89.38 88 GLU A N 1
ATOM 667 C CA . GLU A 1 88 ? -14.175 7.581 1.166 1.00 89.38 88 GLU A CA 1
ATOM 668 C C . GLU A 1 88 ? -15.279 7.615 2.234 1.00 89.38 88 GLU A C 1
ATOM 670 O O . GLU A 1 88 ? -16.030 6.645 2.404 1.00 89.38 88 GLU A O 1
ATOM 675 N N . PRO A 1 89 ? -15.384 8.722 2.989 1.00 78.88 89 PRO A N 1
ATOM 676 C CA . PRO A 1 89 ? -16.514 8.916 3.875 1.00 78.88 89 PRO A CA 1
ATOM 677 C C . PRO A 1 89 ? -17.799 8.986 3.037 1.00 78.88 89 PRO A C 1
ATOM 679 O O . PRO A 1 89 ? -17.764 9.484 1.907 1.00 78.88 89 PRO A O 1
ATOM 682 N N . PRO A 1 90 ? -18.943 8.519 3.569 1.00 68.38 90 PRO A N 1
ATOM 683 C CA . PRO A 1 90 ? -20.217 8.751 2.910 1.00 68.38 90 PRO A CA 1
ATOM 684 C C . PRO A 1 90 ? -20.357 10.257 2.690 1.00 68.38 90 PRO A C 1
ATOM 686 O O . PRO A 1 90 ? -20.286 11.033 3.645 1.00 68.38 90 PRO A O 1
ATOM 689 N N . GLN A 1 91 ? -20.505 10.665 1.427 1.00 58.81 91 GLN A N 1
ATOM 690 C CA . GLN A 1 91 ? -20.834 12.047 1.105 1.00 58.81 91 GLN A CA 1
ATOM 691 C C . GLN A 1 91 ? -22.073 12.413 1.927 1.00 58.81 91 GLN A C 1
ATOM 693 O O . GLN A 1 91 ? -22.995 11.587 1.988 1.00 58.81 91 GLN A O 1
ATOM 698 N N . PRO A 1 92 ? -22.113 13.585 2.586 1.00 63.09 92 PRO A N 1
ATOM 699 C CA . PRO A 1 92 ? -23.347 14.071 3.169 1.00 63.09 92 PRO A CA 1
ATOM 700 C C . PRO A 1 92 ? -24.351 14.082 2.027 1.00 63.09 92 PRO A C 1
ATOM 702 O O . PRO A 1 92 ? -24.217 14.856 1.083 1.00 63.09 92 PRO A O 1
ATOM 705 N N . VAL A 1 93 ? -25.295 13.145 2.051 1.00 62.38 93 VAL A N 1
ATOM 706 C CA . VAL A 1 93 ? -26.439 13.199 1.155 1.00 62.38 93 VAL A CA 1
ATOM 707 C C . VAL A 1 93 ? -27.096 14.500 1.566 1.00 62.38 93 VAL A C 1
ATOM 709 O O . VAL A 1 93 ? -27.614 14.572 2.682 1.00 62.38 93 VAL A O 1
ATOM 712 N N . GLU A 1 94 ? -26.935 15.555 0.765 1.00 58.69 94 GLU A N 1
ATOM 713 C CA . GLU A 1 94 ? -27.615 16.820 0.995 1.00 58.69 94 GLU A CA 1
ATOM 714 C C . GLU A 1 94 ? -29.083 16.447 1.166 1.00 58.69 94 GLU A C 1
ATOM 716 O O . GLU A 1 94 ? -29.724 15.946 0.237 1.00 58.69 94 GLU A O 1
ATOM 721 N N . ALA A 1 95 ? -29.560 16.518 2.415 1.00 56.59 95 ALA A N 1
ATOM 722 C CA . ALA A 1 95 ? -30.926 16.166 2.745 1.00 56.59 95 ALA A CA 1
ATOM 723 C C . ALA A 1 95 ? -31.784 16.982 1.786 1.00 56.59 95 ALA A C 1
ATOM 725 O O . ALA A 1 95 ? -31.538 18.186 1.720 1.00 56.59 95 ALA A O 1
ATOM 726 N N . PRO A 1 96 ? -32.690 16.356 1.006 1.00 62.81 96 PRO A N 1
ATOM 727 C CA . PRO A 1 96 ? -33.342 17.008 -0.119 1.00 62.81 96 PRO A CA 1
ATOM 728 C C . PRO A 1 96 ? -33.867 18.353 0.354 1.00 62.81 96 PRO A C 1
ATOM 730 O O . PRO A 1 96 ? -34.797 18.410 1.163 1.00 62.81 96 PRO A O 1
ATOM 733 N N . GLU A 1 97 ? -33.185 19.416 -0.075 1.00 58.28 97 GLU A N 1
ATOM 734 C CA . GLU A 1 97 ? -33.440 20.766 0.379 1.00 58.28 97 GLU A CA 1
ATOM 735 C C . GLU A 1 97 ? -34.821 21.122 -0.137 1.00 58.28 97 GLU A C 1
ATOM 737 O O . GLU A 1 97 ? -35.023 21.416 -1.311 1.00 58.28 97 GLU A O 1
ATOM 742 N N . ASN A 1 98 ? -35.792 20.961 0.756 1.00 58.78 98 ASN A N 1
ATOM 743 C CA . ASN A 1 98 ? -37.078 21.615 0.745 1.00 58.78 98 ASN A CA 1
ATOM 744 C C . ASN A 1 98 ? -37.667 21.765 -0.669 1.00 58.78 98 ASN A C 1
ATOM 746 O O . ASN A 1 98 ? -37.915 22.877 -1.144 1.00 58.78 98 ASN A O 1
ATOM 750 N N . GLN A 1 99 ? -37.953 20.639 -1.338 1.00 52.12 99 GLN A N 1
ATOM 751 C CA . GLN A 1 99 ? -38.991 20.641 -2.364 1.00 52.12 99 GLN A CA 1
ATOM 752 C C . GLN A 1 99 ? -40.293 20.974 -1.642 1.00 52.12 99 GLN A C 1
ATOM 754 O O . GLN A 1 99 ? -41.019 20.095 -1.178 1.00 52.12 99 GLN A O 1
ATOM 759 N N . LYS A 1 100 ? -40.525 22.285 -1.489 1.00 53.75 100 LYS A N 1
ATOM 760 C CA . LYS A 1 100 ? -41.762 22.915 -1.049 1.00 53.75 100 LYS A CA 1
ATOM 761 C C . LYS A 1 100 ? -42.874 22.062 -1.637 1.00 53.75 100 LYS A C 1
ATOM 763 O O . LYS A 1 100 ? -42.908 21.987 -2.868 1.00 53.75 100 LYS A O 1
ATOM 768 N N . PRO A 1 101 ? -43.694 21.371 -0.817 1.00 52.94 101 PRO A N 1
ATOM 769 C CA . PRO A 1 101 ? -44.645 20.401 -1.327 1.00 52.94 101 PRO A CA 1
ATOM 770 C C . PRO A 1 101 ? -45.420 21.122 -2.407 1.00 52.94 101 PRO A C 1
ATOM 772 O O . PRO A 1 101 ? -46.075 22.132 -2.122 1.00 52.94 101 PRO A O 1
ATOM 775 N N . ALA A 1 102 ? -45.207 20.693 -3.655 1.00 60.12 102 ALA A N 1
ATOM 776 C CA . ALA A 1 102 ? -45.863 21.268 -4.805 1.00 60.12 102 ALA A CA 1
ATOM 777 C C . ALA A 1 102 ? -47.331 21.168 -4.452 1.00 60.12 102 ALA A C 1
ATOM 779 O O . ALA A 1 102 ? -47.855 20.064 -4.324 1.00 60.12 102 ALA A O 1
ATOM 780 N N . ARG A 1 103 ? -47.908 22.327 -4.118 1.00 55.06 103 ARG A N 1
ATOM 781 C CA . ARG A 1 103 ? -49.236 22.481 -3.551 1.00 55.06 103 ARG A CA 1
ATOM 782 C C . ARG A 1 103 ? -50.128 21.632 -4.427 1.00 55.06 103 ARG A C 1
ATOM 784 O O . ARG A 1 103 ? -50.365 22.009 -5.575 1.00 55.06 103 ARG A O 1
ATOM 791 N N . LEU A 1 104 ? -50.495 20.459 -3.911 1.00 59.59 104 LEU A N 1
ATOM 792 C CA . LEU A 1 104 ? -51.347 19.500 -4.578 1.00 59.59 104 LEU A CA 1
ATOM 793 C C . LEU A 1 104 ? -52.622 20.294 -4.816 1.00 59.59 104 LEU A C 1
ATOM 795 O O . LEU A 1 104 ? -53.397 20.530 -3.889 1.00 59.59 104 LEU A O 1
ATOM 799 N N . LYS A 1 105 ? -52.757 20.860 -6.020 1.00 57.81 105 LYS A N 1
ATOM 800 C CA . LYS A 1 105 ? -53.983 21.504 -6.459 1.00 57.81 105 LYS A CA 1
ATOM 801 C C . LYS A 1 105 ? -54.969 20.358 -6.480 1.00 57.81 105 LYS A C 1
ATOM 803 O O . LYS A 1 105 ? -54.988 19.574 -7.422 1.00 57.81 105 LYS A O 1
ATOM 808 N N . MET A 1 106 ? -55.700 20.231 -5.375 1.00 50.72 106 MET A N 1
ATOM 809 C CA . MET A 1 106 ? -56.905 19.440 -5.282 1.00 50.72 106 MET A CA 1
ATOM 810 C C . MET A 1 106 ? -57.747 19.809 -6.496 1.00 50.72 106 MET A C 1
ATOM 812 O O . MET A 1 106 ? -58.324 20.892 -6.566 1.00 50.72 106 MET A O 1
ATOM 816 N N . ARG A 1 107 ? -57.740 18.920 -7.481 1.00 55.34 107 ARG A N 1
ATOM 817 C CA . ARG A 1 107 ? -58.767 18.853 -8.500 1.00 55.34 107 ARG A CA 1
ATOM 818 C C . ARG A 1 107 ? -59.792 17.871 -7.935 1.00 55.34 107 ARG A C 1
ATOM 820 O O . ARG A 1 107 ? -59.462 16.693 -7.804 1.00 55.34 107 ARG A O 1
ATOM 827 N N . PRO A 1 108 ? -60.978 18.328 -7.509 1.00 62.00 108 PRO A N 1
ATOM 828 C CA . PRO A 1 108 ? -62.039 17.422 -7.128 1.00 62.00 108 PRO A CA 1
ATOM 829 C C . PRO A 1 108 ? -62.669 16.940 -8.430 1.00 62.00 108 PRO A C 1
ATOM 831 O O . PRO A 1 108 ? -63.440 17.665 -9.049 1.00 62.00 108 PRO A O 1
ATOM 834 N N . GLU A 1 109 ? -62.305 15.750 -8.899 1.00 50.72 109 GLU A N 1
ATOM 835 C CA . GLU A 1 109 ? -63.003 15.174 -10.043 1.00 50.72 109 GLU A CA 1
ATOM 836 C C . GLU A 1 109 ? -63.089 13.653 -9.940 1.00 50.72 109 GLU A C 1
ATOM 838 O O . GLU A 1 109 ? -62.107 12.940 -10.114 1.00 50.72 109 GLU A O 1
ATOM 843 N N . ALA A 1 110 ? -64.321 13.219 -9.656 1.00 49.84 110 ALA A N 1
ATOM 844 C CA . ALA A 1 110 ? -64.922 11.935 -10.002 1.00 49.84 110 ALA A CA 1
ATOM 845 C C . ALA A 1 110 ? -64.251 10.685 -9.391 1.00 49.84 110 ALA A C 1
ATOM 847 O O . ALA A 1 110 ? -63.259 10.168 -9.882 1.00 49.84 110 ALA A O 1
ATOM 848 N N . ALA A 1 111 ? -64.775 10.071 -8.328 1.00 55.53 111 ALA A N 1
ATOM 849 C CA . ALA A 1 111 ? -66.125 9.504 -8.265 1.00 55.53 111 ALA A CA 1
ATOM 850 C C . ALA A 1 111 ? -66.577 8.882 -9.601 1.00 55.53 111 ALA A C 1
ATOM 852 O O . ALA A 1 111 ? -67.510 9.377 -10.215 1.00 55.53 111 ALA A O 1
ATOM 853 N N . ALA A 1 112 ? -65.906 7.821 -10.062 1.00 56.59 112 ALA A N 1
ATOM 854 C CA . ALA A 1 112 ? -66.534 6.682 -10.747 1.00 56.59 112 ALA A CA 1
ATOM 855 C C . ALA A 1 112 ? -65.478 5.713 -11.292 1.00 56.59 112 ALA A C 1
ATOM 857 O O . ALA A 1 112 ? -64.762 6.056 -12.228 1.00 56.59 112 ALA A O 1
ATOM 858 N N . ARG A 1 113 ? -65.483 4.483 -10.758 1.00 52.88 113 ARG A N 1
ATOM 859 C CA . ARG A 1 113 ? -65.276 3.166 -11.414 1.00 52.88 113 ARG A CA 1
ATOM 860 C C . ARG A 1 113 ? -64.670 2.219 -10.366 1.00 52.88 113 ARG A C 1
ATOM 862 O O . ARG A 1 113 ? -63.520 2.355 -9.988 1.00 52.88 113 ARG A O 1
ATOM 869 N N . ARG A 1 114 ? -65.515 1.452 -9.666 1.00 49.38 114 ARG A N 1
ATOM 870 C CA . ARG A 1 114 ? -65.972 0.103 -10.075 1.00 49.38 114 ARG A CA 1
ATOM 871 C C . ARG A 1 114 ? -64.776 -0.855 -10.132 1.00 49.38 114 ARG A C 1
ATOM 873 O O . ARG A 1 114 ? -63.969 -0.781 -11.042 1.00 49.38 114 ARG A O 1
ATOM 880 N N . SER A 1 115 ? -64.543 -1.604 -9.057 1.00 54.59 115 SER A N 1
ATOM 881 C CA . SER A 1 115 ? -64.988 -3.003 -8.930 1.00 54.59 115 SER A CA 1
ATOM 882 C C . SER A 1 115 ? -64.359 -3.924 -9.980 1.00 54.59 115 SER A C 1
ATOM 884 O O . SER A 1 115 ? -64.863 -4.036 -11.094 1.00 54.59 115 SER A O 1
ATOM 886 N N . SER A 1 116 ? -63.282 -4.610 -9.604 1.00 51.97 116 SER A N 1
ATOM 887 C CA . SER A 1 116 ? -62.966 -5.963 -10.085 1.00 51.97 116 SER A CA 1
ATOM 888 C C . SER A 1 116 ? -61.808 -6.533 -9.267 1.00 51.97 116 SER A C 1
ATOM 890 O O . SER A 1 116 ? -60.635 -6.296 -9.524 1.00 51.97 116 SER A O 1
ATOM 892 N N . SER A 1 117 ? -62.185 -7.290 -8.238 1.00 51.81 117 SER A N 1
ATOM 893 C CA . SER A 1 117 ? -61.441 -8.486 -7.850 1.00 51.81 117 SER A CA 1
ATOM 894 C C . SER A 1 117 ? -61.490 -9.458 -9.039 1.00 51.81 117 SER A C 1
ATOM 896 O O . SER A 1 117 ? -62.524 -9.495 -9.715 1.00 51.81 117 SER A O 1
ATOM 898 N N . PRO A 1 118 ? -60.406 -10.191 -9.337 1.00 58.09 118 PRO A N 1
ATOM 899 C CA . PRO A 1 118 ? -60.539 -11.633 -9.147 1.00 58.09 118 PRO A CA 1
ATOM 900 C C . PRO A 1 118 ? -59.251 -12.375 -8.728 1.00 58.09 118 PRO A C 1
ATOM 902 O O . PRO A 1 118 ? -58.134 -12.034 -9.102 1.00 58.09 118 PRO A O 1
ATOM 905 N N . GLU A 1 119 ? -59.506 -13.425 -7.947 1.00 43.16 119 GLU A N 1
ATOM 906 C CA . GLU A 1 119 ? -58.965 -14.790 -8.044 1.00 43.16 119 GLU A CA 1
ATOM 907 C C . GLU A 1 119 ? -57.466 -15.087 -7.854 1.00 43.16 119 GLU A C 1
ATOM 909 O O . GLU A 1 119 ? -56.607 -14.898 -8.710 1.00 43.16 119 GLU A O 1
ATOM 914 N N . ARG A 1 120 ? -57.221 -15.769 -6.725 1.00 51.56 120 ARG A N 1
ATOM 915 C CA . ARG A 1 120 ? -56.250 -16.864 -6.578 1.00 51.56 120 ARG A CA 1
ATOM 916 C C . ARG A 1 120 ? -56.513 -17.989 -7.594 1.00 51.56 120 ARG A C 1
ATOM 918 O O . ARG A 1 120 ? -57.666 -18.378 -7.755 1.00 51.56 120 ARG A O 1
ATOM 925 N N . PRO A 1 121 ? -55.449 -18.691 -8.009 1.00 57.38 121 PRO A N 1
ATOM 926 C CA . PRO A 1 121 ? -55.448 -20.155 -8.070 1.00 57.38 121 PRO A CA 1
ATOM 927 C C . PRO A 1 121 ? -54.377 -20.711 -7.107 1.00 57.38 121 PRO A C 1
ATOM 929 O O . PRO A 1 121 ? -53.273 -20.183 -7.008 1.00 57.38 121 PRO A O 1
ATOM 932 N N . ALA A 1 122 ? -54.743 -21.598 -6.177 1.00 47.25 122 ALA A N 1
ATOM 933 C CA . ALA A 1 122 ? -54.728 -23.060 -6.341 1.00 47.25 122 ALA A CA 1
ATOM 934 C C . ALA A 1 122 ? -53.293 -23.575 -6.592 1.00 47.25 122 ALA A C 1
ATOM 936 O O . ALA A 1 122 ? -52.749 -23.430 -7.677 1.00 47.25 122 ALA A O 1
ATOM 937 N N . SER A 1 123 ? -52.551 -23.956 -5.547 1.00 53.38 123 SER A N 1
ATOM 938 C CA . SER A 1 123 ? -52.473 -25.343 -5.044 1.00 53.38 123 SER A CA 1
ATOM 939 C C . SER A 1 123 ? -52.153 -26.354 -6.151 1.00 53.38 123 SER A C 1
ATOM 941 O O . SER A 1 123 ? -53.054 -26.873 -6.804 1.00 53.38 123 SER A O 1
ATOM 943 N N . GLY A 1 124 ? -50.859 -26.624 -6.330 1.00 50.50 124 GLY A N 1
ATOM 944 C CA . GLY A 1 124 ? -50.339 -27.734 -7.119 1.00 50.50 124 GLY A CA 1
ATOM 945 C C . GLY A 1 124 ? -49.493 -28.637 -6.228 1.00 50.50 124 GLY A C 1
ATOM 946 O O . GLY A 1 124 ? -48.501 -28.198 -5.647 1.00 50.50 124 GLY A O 1
ATOM 947 N N . ASP A 1 125 ? -49.957 -29.871 -6.099 1.00 50.44 125 ASP A N 1
ATOM 948 C CA . ASP A 1 125 ? -49.373 -30.991 -5.378 1.00 50.44 125 ASP A CA 1
ATOM 949 C C . ASP A 1 125 ? -47.996 -31.439 -5.917 1.00 50.44 125 ASP A C 1
ATOM 951 O O . ASP A 1 125 ? -47.763 -31.412 -7.120 1.00 50.44 125 ASP A O 1
ATOM 955 N N . ARG A 1 126 ? -47.122 -31.842 -4.970 1.00 46.56 126 ARG A N 1
ATOM 956 C CA . ARG A 1 126 ? -46.215 -33.030 -4.885 1.00 46.56 126 ARG A CA 1
ATOM 957 C C . ARG A 1 126 ? -45.660 -33.696 -6.177 1.00 46.56 126 ARG A C 1
ATOM 959 O O . ARG A 1 126 ? -46.377 -33.771 -7.164 1.00 46.56 126 ARG A O 1
ATOM 966 N N . PRO A 1 127 ? -44.462 -34.347 -6.156 1.00 56.34 127 PRO A N 1
ATOM 967 C CA . PRO A 1 127 ? -44.013 -35.224 -5.060 1.00 56.34 127 PRO A CA 1
ATOM 968 C C . PRO A 1 127 ? -42.516 -35.215 -4.688 1.00 56.34 127 PRO A C 1
ATOM 970 O O . PRO A 1 127 ? -41.644 -34.700 -5.383 1.00 56.34 127 PRO A O 1
ATOM 973 N N . GLU A 1 128 ? -42.263 -35.860 -3.546 1.00 52.19 128 GLU A N 1
ATOM 974 C CA . GLU A 1 128 ? -40.983 -36.413 -3.111 1.00 52.19 128 GLU A CA 1
ATOM 975 C C . GLU A 1 128 ? -40.312 -37.259 -4.203 1.00 52.19 128 GLU A C 1
ATOM 977 O O . GLU A 1 128 ? -40.947 -38.112 -4.821 1.00 52.19 128 GLU A O 1
ATOM 982 N N . ALA A 1 129 ? -38.996 -37.105 -4.341 1.00 49.47 129 ALA A N 1
ATOM 983 C CA . ALA A 1 129 ? -38.120 -38.141 -4.869 1.00 49.47 129 ALA A CA 1
ATOM 984 C C . ALA A 1 129 ? -36.758 -38.058 -4.159 1.00 49.47 129 ALA A C 1
ATOM 986 O O . ALA A 1 129 ? -35.902 -37.241 -4.480 1.00 49.47 129 ALA A O 1
ATOM 987 N N . SER A 1 130 ? -36.636 -38.875 -3.116 1.00 51.25 130 SER A N 1
ATOM 988 C CA . SER A 1 130 ? -35.568 -39.856 -2.910 1.00 51.25 130 SER A CA 1
ATOM 989 C C . SER A 1 130 ? -34.146 -39.520 -3.390 1.00 51.25 130 SER A C 1
ATOM 991 O O . SER A 1 130 ? -33.872 -39.517 -4.586 1.00 51.25 130 SER A O 1
ATOM 993 N N . GLY A 1 131 ? -33.197 -39.473 -2.444 1.00 47.62 131 GLY A N 1
ATOM 994 C CA . GLY A 1 131 ? -31.855 -40.020 -2.689 1.00 47.62 131 GLY A CA 1
ATOM 995 C C . GLY A 1 131 ? -30.673 -39.244 -2.095 1.00 47.62 131 GLY A C 1
ATOM 996 O O . GLY A 1 131 ? -30.291 -38.213 -2.642 1.00 47.62 131 GLY A O 1
ATOM 997 N N . PRO A 1 132 ? -30.012 -39.759 -1.040 1.00 57.34 132 PRO A N 1
ATOM 998 C CA . PRO A 1 132 ? -28.747 -39.230 -0.553 1.00 57.34 132 PRO A CA 1
ATOM 999 C C . PRO A 1 132 ? -27.582 -39.907 -1.288 1.00 57.34 132 PRO A C 1
ATOM 1001 O O . PRO A 1 132 ? -27.139 -40.990 -0.906 1.00 57.34 132 PRO A O 1
ATOM 1004 N N . THR A 1 133 ? -27.032 -39.268 -2.318 1.00 55.66 133 THR A N 1
ATOM 1005 C CA . THR A 1 133 ? -25.773 -39.737 -2.918 1.00 55.66 133 THR A CA 1
ATOM 1006 C C . THR A 1 133 ? -24.602 -39.066 -2.209 1.00 55.66 133 THR A C 1
ATOM 1008 O O . THR A 1 133 ? -24.072 -38.042 -2.638 1.00 55.66 133 THR A O 1
ATOM 1011 N N . LEU A 1 134 ? -24.204 -39.661 -1.081 1.00 49.78 134 LEU A N 1
ATOM 1012 C CA . LEU A 1 134 ? -22.919 -39.438 -0.421 1.00 49.78 134 LEU A CA 1
ATOM 1013 C C . LEU A 1 134 ? -21.788 -39.820 -1.387 1.00 49.78 134 LEU A C 1
ATOM 1015 O O . LEU A 1 134 ? -21.265 -40.935 -1.352 1.00 49.78 134 LEU A O 1
ATOM 1019 N N . HIS A 1 135 ? -21.374 -38.889 -2.247 1.00 52.75 135 HIS A N 1
ATOM 1020 C CA . HIS A 1 135 ? -20.119 -39.039 -2.966 1.00 52.75 135 HIS A CA 1
ATOM 1021 C C . HIS A 1 135 ? -18.980 -38.767 -1.981 1.00 52.75 135 HIS A C 1
ATOM 1023 O O . HIS A 1 135 ? -18.547 -37.639 -1.745 1.00 52.75 135 HIS A O 1
ATOM 1029 N N . ARG A 1 136 ? -18.542 -39.859 -1.356 1.00 51.47 136 ARG A N 1
ATOM 1030 C CA . ARG A 1 136 ? -17.347 -39.989 -0.529 1.00 51.47 136 ARG A CA 1
ATOM 1031 C C . ARG A 1 136 ? -16.152 -39.454 -1.324 1.00 51.47 136 ARG A C 1
ATOM 1033 O O . ARG A 1 136 ? -15.600 -40.151 -2.172 1.00 51.47 136 ARG A O 1
ATOM 1040 N N . ARG A 1 137 ? -15.787 -38.193 -1.092 1.00 49.22 137 ARG A N 1
ATOM 1041 C CA . ARG A 1 137 ? -14.557 -37.607 -1.627 1.00 49.22 137 ARG A CA 1
ATOM 1042 C C . ARG A 1 137 ? -13.394 -38.204 -0.821 1.00 49.22 137 ARG A C 1
ATOM 1044 O O . ARG A 1 137 ? -13.425 -38.106 0.408 1.00 49.22 137 ARG A O 1
ATOM 1051 N N . PRO A 1 138 ? -12.415 -38.869 -1.453 1.00 60.94 138 PRO A N 1
ATOM 1052 C CA . PRO A 1 138 ? -11.264 -39.404 -0.742 1.00 60.94 138 PRO A CA 1
ATOM 1053 C C . PRO A 1 138 ? -10.487 -38.259 -0.087 1.00 60.94 138 PRO A C 1
ATOM 1055 O O . PRO A 1 138 ? -10.283 -37.202 -0.688 1.00 60.94 138 PRO A O 1
ATOM 1058 N N . ALA A 1 139 ? -10.098 -38.475 1.168 1.00 57.91 139 ALA A N 1
ATOM 1059 C CA . ALA A 1 139 ? -9.266 -37.560 1.929 1.00 57.91 139 ALA A CA 1
ATOM 1060 C C . ALA A 1 139 ? -7.987 -37.228 1.138 1.00 57.91 139 ALA A C 1
ATOM 1062 O O . ALA A 1 139 ? -7.361 -38.146 0.599 1.00 57.91 139 ALA A O 1
ATOM 1063 N N . PRO A 1 140 ? -7.555 -35.958 1.075 1.00 64.06 140 PRO A N 1
ATOM 1064 C CA . PRO A 1 140 ? -6.208 -35.666 0.632 1.00 64.06 140 PRO A CA 1
ATOM 1065 C C . PRO A 1 140 ? -5.240 -36.296 1.635 1.00 64.06 140 PRO A C 1
ATOM 1067 O O . PRO A 1 140 ? -5.185 -35.926 2.808 1.00 64.06 140 PRO A O 1
ATOM 1070 N N . VAL A 1 141 ? -4.510 -37.296 1.147 1.00 60.19 141 VAL A N 1
ATOM 1071 C CA . VAL A 1 141 ? -3.334 -37.883 1.780 1.00 60.19 141 VAL A CA 1
ATOM 1072 C C . VAL A 1 141 ? -2.424 -36.738 2.204 1.00 60.19 141 VAL A C 1
ATOM 1074 O O . VAL A 1 141 ? -1.938 -35.985 1.366 1.00 60.19 141 VAL A O 1
ATOM 1077 N N . HIS A 1 142 ? -2.230 -36.593 3.512 1.00 50.41 142 HIS A N 1
ATOM 1078 C CA . HIS A 1 142 ? -1.212 -35.734 4.097 1.00 50.41 142 HIS A CA 1
ATOM 1079 C C . HIS A 1 142 ? 0.157 -36.239 3.612 1.00 50.41 142 HIS A C 1
ATOM 1081 O O . HIS A 1 142 ? 0.572 -37.315 4.057 1.00 50.41 142 HIS A O 1
ATOM 1087 N N . PRO A 1 143 ? 0.898 -35.525 2.739 1.00 65.12 143 PRO A N 1
ATOM 1088 C CA . PRO A 1 143 ? 2.302 -35.838 2.586 1.00 65.12 143 PRO A CA 1
ATOM 1089 C C . PRO A 1 143 ? 2.977 -35.534 3.919 1.00 65.12 143 PRO A C 1
ATOM 1091 O O . PRO A 1 143 ? 2.776 -34.486 4.544 1.00 65.12 143 PRO A O 1
ATOM 1094 N N . ALA A 1 144 ? 3.726 -36.532 4.362 1.00 50.47 144 ALA A N 1
ATOM 1095 C CA . ALA A 1 144 ? 4.485 -36.529 5.580 1.00 50.47 144 ALA A CA 1
ATOM 1096 C C . ALA A 1 144 ? 5.274 -35.227 5.743 1.00 50.47 144 ALA A C 1
ATOM 1098 O O . ALA A 1 144 ? 5.917 -34.704 4.836 1.00 50.47 144 ALA A O 1
ATOM 1099 N N . ARG A 1 145 ? 5.214 -34.759 6.981 1.00 53.69 145 ARG A N 1
ATOM 1100 C CA . ARG A 1 145 ? 6.071 -33.791 7.643 1.00 53.69 145 ARG A CA 1
ATOM 1101 C C . ARG A 1 145 ? 7.549 -34.017 7.286 1.00 53.69 145 ARG A C 1
ATOM 1103 O O . ARG A 1 145 ? 8.268 -34.674 8.035 1.00 53.69 145 ARG A O 1
ATOM 1110 N N . VAL A 1 146 ? 8.028 -33.424 6.195 1.00 52.62 146 VAL A N 1
ATOM 1111 C CA . VAL A 1 146 ? 9.466 -33.238 5.981 1.00 52.62 146 VAL A CA 1
ATOM 1112 C C . VAL A 1 146 ? 9.884 -32.039 6.821 1.00 52.62 146 VAL A C 1
ATOM 1114 O O . VAL A 1 146 ? 9.732 -30.877 6.452 1.00 52.62 146 VAL A O 1
ATOM 1117 N N . ARG A 1 147 ? 10.362 -32.354 8.026 1.00 55.41 147 ARG A N 1
ATOM 1118 C CA . ARG A 1 147 ? 11.227 -31.478 8.808 1.00 55.41 147 ARG A CA 1
ATOM 1119 C C . ARG A 1 147 ? 12.549 -31.331 8.050 1.00 55.41 147 ARG A C 1
ATOM 1121 O O . ARG A 1 147 ? 13.432 -32.165 8.190 1.00 55.41 147 ARG A O 1
ATOM 1128 N N . SER A 1 148 ? 12.687 -30.251 7.302 1.00 46.41 148 SER A N 1
ATOM 1129 C CA . SER A 1 148 ? 13.974 -29.659 6.929 1.00 46.41 148 SER A CA 1
ATOM 1130 C C . SER A 1 148 ? 13.996 -28.293 7.620 1.00 46.41 148 SER A C 1
ATOM 1132 O O . SER A 1 148 ? 13.259 -27.380 7.268 1.00 46.41 148 SER A O 1
ATOM 1134 N N . ALA A 1 149 ? 14.567 -28.176 8.821 1.00 55.09 149 ALA A N 1
ATOM 1135 C CA . ALA A 1 149 ? 16.003 -28.005 9.045 1.00 55.09 149 ALA A CA 1
ATOM 1136 C C . ALA A 1 149 ? 16.614 -26.988 8.063 1.00 55.09 149 ALA A C 1
ATOM 1138 O O . ALA A 1 149 ? 16.525 -27.160 6.855 1.00 55.09 149 ALA A O 1
ATOM 1139 N N . ALA A 1 150 ? 17.250 -25.957 8.627 1.00 53.03 150 ALA A N 1
ATOM 1140 C CA . ALA A 1 150 ? 17.901 -24.824 7.960 1.00 53.03 150 ALA A CA 1
ATOM 1141 C C . ALA A 1 150 ? 17.016 -23.609 7.605 1.00 53.03 150 ALA A C 1
ATOM 1143 O O . ALA A 1 150 ? 17.059 -23.089 6.494 1.00 53.03 150 ALA A O 1
ATOM 1144 N N . ARG A 1 151 ? 16.325 -23.023 8.597 1.00 44.22 151 ARG A N 1
ATOM 1145 C CA . ARG A 1 151 ? 16.102 -21.566 8.561 1.00 44.22 151 ARG A CA 1
ATOM 1146 C C . ARG A 1 151 ? 17.404 -20.895 8.992 1.00 44.22 151 ARG A C 1
ATOM 1148 O O . ARG A 1 151 ? 17.635 -20.652 10.175 1.00 44.22 151 ARG A O 1
ATOM 1155 N N . ALA A 1 152 ? 18.279 -20.686 8.013 1.00 50.59 152 ALA A N 1
ATOM 1156 C CA . ALA A 1 152 ? 19.447 -19.836 8.146 1.00 50.59 152 ALA A CA 1
ATOM 1157 C C . ALA A 1 152 ? 19.017 -18.507 8.781 1.00 50.59 152 ALA A C 1
ATOM 1159 O O . ALA A 1 152 ? 18.076 -17.854 8.321 1.00 50.59 152 ALA A O 1
ATOM 1160 N N . ARG A 1 153 ? 19.680 -18.143 9.880 1.00 49.09 153 ARG A N 1
ATOM 1161 C CA . ARG A 1 153 ? 19.572 -16.823 10.497 1.00 49.09 153 ARG A CA 1
ATOM 1162 C C . ARG A 1 153 ? 19.902 -15.799 9.411 1.00 49.09 153 ARG A C 1
ATOM 1164 O O . ARG A 1 153 ? 21.046 -15.728 8.981 1.00 49.09 153 ARG A O 1
ATOM 1171 N N . GLN A 1 154 ? 18.909 -15.048 8.938 1.00 47.47 154 GLN A N 1
ATOM 1172 C CA . GLN A 1 154 ? 19.171 -13.854 8.142 1.00 47.47 154 GLN A CA 1
ATOM 1173 C C . GLN A 1 154 ? 19.953 -12.881 9.037 1.00 47.47 154 GLN A C 1
ATOM 1175 O O . GLN A 1 154 ? 19.409 -12.473 10.067 1.00 47.47 154 GLN A O 1
ATOM 1180 N N . PRO A 1 155 ? 21.209 -12.521 8.714 1.00 48.97 155 PRO A N 1
ATOM 1181 C CA . PRO A 1 155 ? 21.884 -11.454 9.427 1.00 48.97 155 PRO A CA 1
ATOM 1182 C C . PRO A 1 155 ? 21.143 -10.144 9.150 1.00 48.97 155 PRO A C 1
ATOM 1184 O O . PRO A 1 155 ? 20.706 -9.863 8.032 1.00 48.97 155 PRO A O 1
ATOM 1187 N N . ALA A 1 156 ? 20.952 -9.385 10.222 1.00 52.59 156 ALA A N 1
ATOM 1188 C CA . ALA A 1 156 ? 20.205 -8.146 10.275 1.00 52.59 156 ALA A CA 1
ATOM 1189 C C . ALA A 1 156 ? 20.5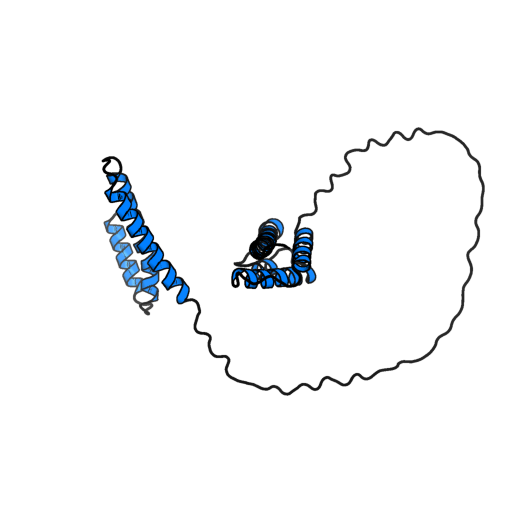67 -7.191 9.122 1.00 52.59 156 ALA A C 1
ATOM 1191 O O . ALA A 1 156 ? 21.666 -6.644 9.062 1.00 52.59 156 ALA A O 1
ATOM 1192 N N . ARG A 1 157 ? 19.592 -6.902 8.252 1.00 53.75 157 ARG A N 1
ATOM 1193 C CA . ARG A 1 157 ? 19.663 -5.871 7.196 1.00 53.75 157 ARG A CA 1
ATOM 1194 C C . ARG A 1 157 ? 19.660 -4.429 7.742 1.00 53.75 157 ARG A C 1
ATOM 1196 O O . ARG A 1 157 ? 19.351 -3.495 7.014 1.00 53.75 157 ARG A O 1
ATOM 1203 N N . HIS A 1 158 ? 19.998 -4.233 9.016 1.00 50.31 158 HIS A N 1
ATOM 120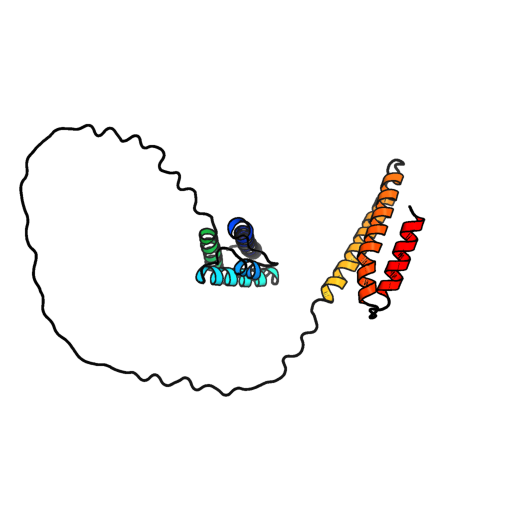4 C CA . HIS A 1 158 ? 20.085 -2.913 9.645 1.00 50.31 158 HIS A CA 1
ATOM 1205 C C . HIS A 1 158 ? 21.483 -2.283 9.536 1.00 50.31 158 HIS A C 1
ATOM 1207 O O . HIS A 1 158 ? 21.611 -1.078 9.722 1.00 50.31 158 HIS A O 1
ATOM 1213 N N . ALA A 1 159 ? 22.516 -3.050 9.165 1.00 48.69 159 ALA A N 1
ATOM 1214 C CA . ALA A 1 159 ? 23.880 -2.527 9.052 1.00 48.69 159 ALA A CA 1
ATOM 1215 C C . ALA A 1 159 ? 24.113 -1.638 7.809 1.00 48.69 159 ALA A C 1
ATOM 1217 O O . ALA A 1 159 ? 25.009 -0.800 7.816 1.00 48.69 159 ALA A O 1
ATOM 1218 N N . SER A 1 160 ? 23.300 -1.763 6.753 1.00 51.09 160 SER A N 1
ATOM 1219 C CA . SER A 1 160 ? 23.544 -1.046 5.488 1.00 51.09 160 SER A CA 1
ATOM 1220 C C . SER A 1 160 ? 22.945 0.362 5.420 1.00 51.09 160 SER A C 1
ATOM 1222 O O . SER A 1 160 ? 23.362 1.144 4.573 1.00 51.09 160 SER A O 1
ATOM 1224 N N . LEU A 1 161 ? 22.003 0.722 6.301 1.00 49.41 161 LEU A N 1
ATOM 1225 C CA . LEU A 1 161 ? 21.405 2.065 6.277 1.00 49.41 161 LEU A CA 1
ATOM 1226 C C . LEU A 1 161 ? 22.272 3.102 7.017 1.00 49.41 161 LEU A C 1
ATOM 1228 O O . LEU A 1 161 ? 22.312 4.264 6.628 1.00 49.41 161 LEU A O 1
ATOM 1232 N N . VAL A 1 162 ? 23.018 2.675 8.043 1.00 51.00 162 VAL A N 1
ATOM 1233 C CA . VAL A 1 162 ? 23.918 3.549 8.820 1.00 51.00 162 VAL A CA 1
ATOM 1234 C C . VAL A 1 162 ? 25.150 3.960 8.000 1.00 51.00 162 VAL A C 1
ATOM 1236 O O . VAL A 1 162 ? 25.621 5.088 8.120 1.00 51.00 162 VAL A O 1
ATOM 1239 N N . LEU A 1 163 ? 25.619 3.096 7.093 1.00 53.00 163 LEU A N 1
ATOM 1240 C CA . LEU A 1 163 ? 26.769 3.375 6.221 1.00 53.00 163 LEU A CA 1
ATOM 1241 C C . LEU A 1 163 ? 26.476 4.370 5.082 1.00 53.00 163 LEU A C 1
ATOM 1243 O O . LEU A 1 163 ? 27.414 4.943 4.539 1.00 53.00 163 LEU A O 1
ATOM 1247 N N . LEU A 1 164 ? 25.205 4.616 4.739 1.00 54.66 164 LEU A N 1
ATOM 1248 C CA . LEU A 1 164 ? 24.824 5.574 3.686 1.00 54.66 164 LEU A CA 1
ATOM 1249 C C . LEU A 1 164 ? 24.546 6.990 4.208 1.00 54.66 164 LEU A C 1
ATOM 1251 O O . LEU A 1 164 ? 24.680 7.950 3.453 1.00 54.66 164 LEU A O 1
ATOM 1255 N N . ILE A 1 165 ? 24.206 7.147 5.490 1.00 58.03 165 ILE A N 1
ATOM 1256 C CA . ILE A 1 165 ? 23.924 8.467 6.081 1.00 58.03 165 ILE A CA 1
ATOM 1257 C C . ILE A 1 165 ? 25.227 9.237 6.366 1.00 58.03 165 ILE A C 1
ATOM 1259 O O . ILE A 1 165 ? 25.273 10.452 6.188 1.00 58.03 165 ILE A O 1
ATOM 1263 N N . PHE A 1 166 ? 26.304 8.540 6.742 1.00 54.72 166 PHE A N 1
ATOM 1264 C CA . PHE A 1 166 ? 27.593 9.153 7.085 1.00 54.72 166 PHE A CA 1
ATOM 1265 C C . PHE A 1 166 ? 28.293 9.914 5.933 1.00 54.72 166 PHE A C 1
ATOM 1267 O O . PHE A 1 166 ? 28.791 11.010 6.178 1.00 54.72 166 PHE A O 1
ATOM 1274 N N . PRO A 1 167 ? 28.333 9.432 4.671 1.00 66.56 167 PRO A N 1
ATOM 1275 C CA . PRO A 1 167 ? 28.967 10.198 3.594 1.00 66.56 167 PRO A CA 1
ATOM 1276 C C . PRO A 1 167 ? 28.160 11.437 3.172 1.00 66.56 167 PRO A C 1
ATOM 1278 O O . PRO A 1 167 ? 28.751 12.438 2.772 1.00 66.56 167 PRO A O 1
ATOM 1281 N N . LEU A 1 168 ? 26.827 11.411 3.294 1.00 68.69 168 LEU A N 1
ATOM 1282 C CA . LEU A 1 168 ? 25.961 12.535 2.912 1.00 68.69 168 LEU A CA 1
ATOM 1283 C C . LEU A 1 168 ? 26.118 13.745 3.843 1.00 68.69 168 LEU A C 1
ATOM 1285 O O . LEU A 1 168 ? 26.107 14.881 3.370 1.00 68.69 168 LEU A O 1
ATOM 1289 N N . THR A 1 169 ? 26.314 13.526 5.146 1.00 68.44 169 T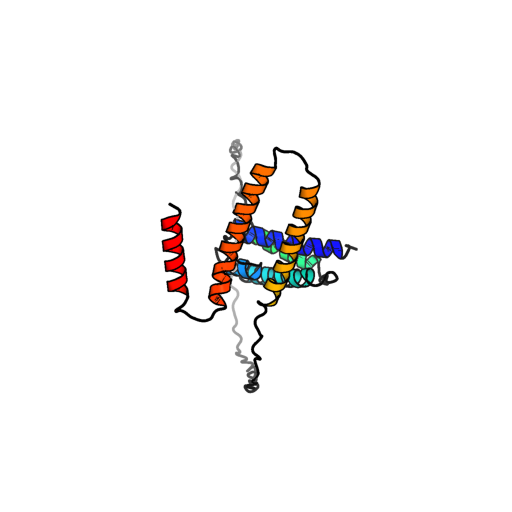HR A N 1
ATOM 1290 C CA . THR A 1 169 ? 26.547 14.621 6.103 1.00 68.44 169 THR A CA 1
ATOM 1291 C C . THR A 1 169 ? 27.915 15.273 5.903 1.00 68.44 169 THR A C 1
ATOM 1293 O O . THR A 1 169 ? 28.017 16.498 5.963 1.00 68.44 169 THR A O 1
ATOM 1296 N N . VAL A 1 170 ? 28.951 14.486 5.587 1.00 71.81 170 VAL A N 1
ATOM 1297 C CA . VAL A 1 170 ? 30.291 15.004 5.260 1.00 71.81 170 VAL A CA 1
ATOM 1298 C C . VAL A 1 170 ? 30.265 15.815 3.961 1.00 71.81 170 VAL A C 1
ATOM 1300 O O . VAL A 1 170 ? 30.850 16.897 3.910 1.00 71.81 170 VAL A O 1
ATOM 1303 N N . LEU A 1 171 ? 29.537 15.357 2.934 1.00 72.69 171 LEU A N 1
ATOM 1304 C CA . LEU A 1 171 ? 29.383 16.107 1.683 1.00 72.69 171 LEU A CA 1
ATOM 1305 C C . LEU A 1 171 ? 28.641 17.437 1.890 1.00 72.69 171 LEU A C 1
ATOM 1307 O O . LEU A 1 171 ? 29.060 18.457 1.347 1.00 72.69 171 LEU A O 1
ATOM 1311 N N . ALA A 1 172 ? 27.570 17.442 2.691 1.00 71.75 172 ALA A N 1
ATOM 1312 C CA . ALA A 1 172 ? 26.822 18.659 3.006 1.00 71.75 172 ALA A CA 1
ATOM 1313 C C . ALA A 1 172 ? 27.672 19.669 3.799 1.00 71.75 172 ALA A C 1
ATOM 1315 O O . ALA A 1 172 ? 27.645 20.861 3.498 1.00 71.75 172 ALA A O 1
ATOM 1316 N N . ALA A 1 173 ? 28.470 19.197 4.763 1.00 69.81 173 ALA A N 1
ATOM 1317 C CA . ALA A 1 173 ? 29.380 20.044 5.533 1.00 69.81 173 ALA A CA 1
ATOM 1318 C C . ALA A 1 173 ? 30.495 20.647 4.659 1.00 69.81 173 ALA A C 1
ATOM 1320 O O . ALA A 1 173 ? 30.786 21.837 4.774 1.00 69.81 173 ALA A O 1
ATOM 1321 N N . LEU A 1 174 ? 31.077 19.859 3.746 1.00 70.75 174 LEU A N 1
ATOM 1322 C CA . LEU A 1 174 ? 32.084 20.346 2.797 1.00 70.75 174 LEU A CA 1
ATOM 1323 C C . LEU A 1 174 ? 31.496 21.357 1.806 1.00 70.75 174 LEU A C 1
ATOM 1325 O O . LEU A 1 174 ? 32.111 22.391 1.553 1.00 70.75 174 LEU A O 1
ATOM 1329 N N . TRP A 1 175 ? 30.290 21.108 1.290 1.00 74.00 175 TRP A N 1
ATOM 1330 C CA . TRP A 1 175 ? 29.610 22.040 0.387 1.00 74.00 175 TRP A CA 1
ATOM 1331 C C . TRP A 1 175 ? 29.283 23.372 1.076 1.00 74.00 175 TRP A C 1
ATOM 1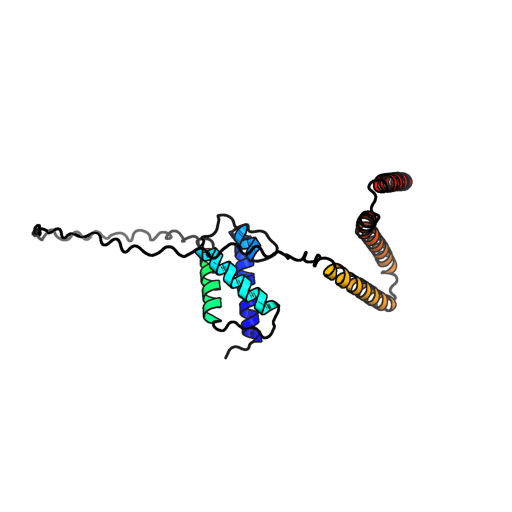333 O O . TRP A 1 175 ? 29.502 24.440 0.503 1.00 74.00 175 TRP A O 1
ATOM 1343 N N . PHE A 1 176 ? 28.829 23.326 2.332 1.00 67.62 176 PHE A N 1
ATOM 1344 C CA . PHE A 1 176 ? 28.555 24.534 3.112 1.00 67.62 176 PHE A CA 1
ATOM 1345 C C . PHE A 1 176 ? 29.844 25.303 3.452 1.00 67.62 176 PHE A C 1
ATOM 1347 O O . PHE A 1 176 ? 29.875 26.527 3.341 1.00 67.62 176 PHE A O 1
ATOM 1354 N N . GLY A 1 177 ? 30.934 24.600 3.781 1.00 62.97 177 GLY A N 1
ATOM 1355 C CA . GLY A 1 177 ? 32.236 25.214 4.066 1.00 62.97 177 GLY A CA 1
ATOM 1356 C C . GLY A 1 177 ? 32.838 25.970 2.876 1.00 62.97 177 GLY A C 1
ATOM 1357 O O . GLY A 1 177 ? 33.380 27.060 3.055 1.00 62.97 177 GLY A O 1
ATOM 1358 N N . VAL A 1 178 ? 32.690 25.446 1.653 1.00 63.53 178 VAL A N 1
ATOM 1359 C CA . VAL A 1 178 ? 33.191 26.107 0.431 1.00 63.53 178 VAL A CA 1
ATOM 1360 C C . VAL A 1 178 ? 32.408 27.387 0.111 1.00 63.53 178 VAL A C 1
ATOM 1362 O O . VAL A 1 178 ? 32.993 28.357 -0.363 1.00 63.53 178 VAL A O 1
ATOM 1365 N N . ASN A 1 179 ? 31.110 27.435 0.417 1.00 59.19 179 ASN A N 1
ATOM 1366 C CA . ASN A 1 179 ? 30.273 28.602 0.116 1.00 59.19 179 ASN A CA 1
ATOM 1367 C C . ASN A 1 179 ? 30.481 29.764 1.110 1.00 59.19 179 ASN A C 1
ATOM 1369 O O . ASN A 1 179 ? 30.342 30.932 0.752 1.00 59.19 179 ASN A O 1
ATOM 1373 N N . VAL A 1 180 ? 30.886 29.466 2.350 1.00 56.84 180 VAL A N 1
ATOM 1374 C CA . VAL A 1 180 ? 31.181 30.492 3.369 1.00 56.84 180 VAL A CA 1
ATOM 1375 C C . VAL A 1 180 ? 32.499 31.226 3.087 1.00 56.84 180 VAL A C 1
ATOM 1377 O O . VAL A 1 180 ? 32.622 32.404 3.418 1.00 56.84 180 VAL A O 1
ATOM 1380 N N . ALA A 1 181 ? 33.455 30.598 2.396 1.00 56.28 181 ALA A N 1
ATOM 1381 C CA . ALA A 1 181 ? 34.719 31.241 2.022 1.00 56.28 181 ALA A CA 1
ATOM 1382 C C . ALA A 1 181 ? 34.561 32.390 0.998 1.00 56.28 181 ALA A C 1
ATOM 1384 O O . ALA A 1 181 ? 35.480 33.190 0.839 1.00 56.28 181 ALA A O 1
ATOM 1385 N N . GLY A 1 182 ? 33.405 32.503 0.327 1.00 55.31 182 GLY A N 1
ATOM 1386 C CA . GLY A 1 182 ? 33.108 33.572 -0.635 1.00 55.31 182 GLY A CA 1
ATOM 1387 C C . GLY A 1 182 ? 32.317 34.763 -0.076 1.00 55.31 182 GLY A C 1
ATOM 1388 O O . GLY A 1 182 ? 32.150 35.758 -0.778 1.00 55.31 182 GLY A O 1
ATOM 1389 N N . ALA A 1 183 ? 31.819 34.695 1.164 1.00 52.00 183 ALA A N 1
ATOM 1390 C CA . ALA A 1 183 ? 30.906 35.694 1.721 1.00 52.00 183 ALA A CA 1
ATOM 1391 C C . ALA A 1 183 ? 31.593 36.575 2.779 1.00 52.00 183 ALA A C 1
ATOM 1393 O O . ALA A 1 183 ? 31.347 36.464 3.980 1.00 52.00 183 ALA A O 1
ATOM 1394 N N . THR A 1 184 ? 32.454 37.494 2.341 1.00 57.56 184 THR A N 1
ATOM 1395 C CA . THR A 1 184 ? 33.094 38.497 3.208 1.00 57.56 184 THR A CA 1
ATOM 1396 C C . THR A 1 184 ? 32.134 39.650 3.523 1.00 57.56 184 THR A C 1
ATOM 1398 O O . THR A 1 184 ? 32.312 40.770 3.046 1.00 57.56 184 THR A O 1
ATOM 1401 N N . SER A 1 185 ? 31.096 39.402 4.322 1.00 57.06 185 SER A N 1
ATOM 1402 C CA . SER A 1 185 ? 30.351 40.489 4.970 1.00 57.06 185 SER A CA 1
ATOM 1403 C C . SER A 1 185 ? 30.334 40.273 6.481 1.00 57.06 185 SER A C 1
ATOM 1405 O O . SER A 1 185 ? 29.912 39.236 6.991 1.00 57.06 185 SER A O 1
ATOM 1407 N N . SER A 1 186 ? 30.849 41.264 7.207 1.00 60.03 186 SER A N 1
ATOM 1408 C CA . SER A 1 186 ? 31.129 41.255 8.651 1.00 60.03 186 SER A CA 1
ATOM 1409 C C . SER A 1 186 ? 29.896 41.104 9.554 1.00 60.03 186 SER A C 1
ATOM 1411 O O . SER A 1 186 ? 30.039 41.004 10.767 1.00 60.03 186 SER A O 1
ATOM 1413 N N . LEU A 1 187 ? 28.694 41.046 8.978 1.00 57.91 187 LEU A N 1
ATOM 1414 C CA . LEU A 1 187 ? 27.430 40.836 9.689 1.00 57.91 187 LEU A CA 1
ATOM 1415 C C . LEU A 1 187 ? 27.083 39.353 9.903 1.00 57.91 187 LEU A C 1
ATOM 1417 O O . LEU A 1 187 ? 26.227 39.047 10.729 1.00 57.91 187 LEU A O 1
ATOM 1421 N N . TRP A 1 188 ? 27.754 38.423 9.214 1.00 54.25 188 TRP A N 1
ATOM 1422 C CA . TRP A 1 188 ? 27.430 36.989 9.284 1.00 54.25 188 TRP A CA 1
ATOM 1423 C C . TRP A 1 188 ? 28.330 36.166 10.209 1.00 54.25 188 TRP A C 1
ATOM 1425 O O . TRP A 1 188 ? 27.981 35.036 10.545 1.00 54.25 188 TRP A O 1
ATOM 1435 N N . THR A 1 189 ? 29.450 36.711 10.685 1.00 57.66 189 THR A N 1
ATOM 1436 C CA . THR A 1 189 ? 30.394 35.979 11.550 1.00 57.66 189 THR A CA 1
ATOM 1437 C C . THR A 1 189 ? 29.790 35.629 12.912 1.00 57.66 189 THR A C 1
ATOM 1439 O O . THR A 1 189 ? 29.999 34.521 13.402 1.00 57.66 189 THR A O 1
ATOM 1442 N N . GLY A 1 190 ? 28.974 36.516 13.492 1.00 58.97 190 GLY A N 1
ATOM 1443 C CA . GLY A 1 190 ? 28.293 36.261 14.768 1.00 58.97 190 GLY A CA 1
ATOM 1444 C C . GLY A 1 190 ? 27.220 35.170 14.673 1.00 58.97 190 GLY A C 1
ATOM 1445 O O . GLY A 1 190 ? 27.146 34.289 15.528 1.00 58.97 190 GLY A O 1
ATOM 1446 N N . VAL A 1 191 ? 26.430 35.174 13.595 1.00 63.72 191 VAL A N 1
ATOM 1447 C CA . VAL A 1 191 ? 25.387 34.159 13.363 1.00 63.72 191 VAL A CA 1
ATOM 1448 C C . VAL A 1 191 ? 26.018 32.812 12.996 1.00 63.72 191 VAL A C 1
ATOM 1450 O O . VAL A 1 191 ? 25.607 31.777 13.519 1.00 63.72 191 VAL A O 1
ATOM 1453 N N . ALA A 1 192 ? 27.069 32.812 12.171 1.00 58.78 192 ALA A N 1
ATOM 1454 C CA . ALA A 1 192 ? 27.790 31.599 11.791 1.00 58.78 192 ALA A CA 1
ATOM 1455 C C . ALA A 1 192 ? 28.489 30.925 12.986 1.00 58.78 192 ALA A C 1
ATOM 1457 O O . ALA A 1 192 ? 28.465 29.696 13.078 1.00 58.78 192 ALA A O 1
ATOM 1458 N N . ALA A 1 193 ? 29.047 31.703 13.923 1.00 61.25 193 ALA A N 1
ATOM 1459 C CA . ALA A 1 193 ? 29.629 31.181 15.164 1.00 61.25 193 ALA A CA 1
ATOM 1460 C C . ALA A 1 193 ? 28.561 30.576 16.095 1.00 61.25 193 ALA A C 1
ATOM 1462 O O . ALA A 1 193 ? 28.755 29.495 16.652 1.00 61.25 193 ALA A O 1
ATOM 1463 N N . GLY A 1 194 ? 27.394 31.222 16.205 1.00 66.00 194 GLY A N 1
ATOM 1464 C CA . GLY A 1 194 ? 26.260 30.678 16.959 1.00 66.00 194 GLY A CA 1
ATOM 1465 C C . GLY A 1 194 ? 25.733 29.366 16.367 1.00 66.00 194 GLY A C 1
ATOM 1466 O O . GLY A 1 194 ? 25.459 28.414 17.098 1.00 66.00 194 GLY A O 1
ATOM 1467 N N . MET A 1 195 ? 25.651 29.271 15.036 1.00 67.38 195 MET A N 1
ATOM 1468 C CA . MET A 1 195 ? 25.163 28.061 14.366 1.00 67.38 195 MET A CA 1
ATOM 1469 C C . MET A 1 195 ? 26.173 26.906 14.377 1.00 67.38 195 MET A C 1
ATOM 1471 O O . MET A 1 195 ? 25.755 25.755 14.500 1.00 67.38 195 MET A O 1
ATOM 1475 N N . THR A 1 196 ? 27.485 27.169 14.321 1.00 66.69 196 THR A N 1
ATOM 1476 C CA . THR A 1 196 ? 28.497 26.105 14.485 1.00 66.69 196 THR A CA 1
ATOM 1477 C C . THR A 1 196 ? 28.518 25.548 15.907 1.00 66.69 196 THR A C 1
ATOM 1479 O O . THR A 1 196 ? 28.633 24.332 16.068 1.00 66.69 196 THR A O 1
ATOM 1482 N N . ALA A 1 197 ? 28.316 26.382 16.933 1.00 65.00 197 ALA A N 1
ATOM 1483 C CA . ALA A 1 197 ? 28.189 25.912 18.314 1.00 65.00 197 ALA A CA 1
ATOM 1484 C C . ALA A 1 197 ? 26.958 25.005 18.508 1.00 65.00 197 ALA A C 1
ATOM 1486 O O . ALA A 1 197 ? 27.064 23.932 19.106 1.00 65.00 197 ALA A O 1
ATOM 1487 N N . LEU A 1 198 ? 25.807 25.381 17.937 1.00 65.38 198 LEU A N 1
ATOM 1488 C CA . LEU A 1 198 ? 24.582 24.574 18.002 1.00 65.38 198 LEU A CA 1
ATOM 1489 C C . LEU A 1 198 ? 24.699 23.261 17.216 1.00 65.38 198 LEU A C 1
ATOM 1491 O O . LEU A 1 198 ? 24.265 22.216 17.701 1.00 65.38 198 LEU A O 1
ATOM 1495 N N . ALA A 1 199 ? 25.325 23.283 16.037 1.00 65.31 199 ALA A N 1
ATOM 1496 C CA . ALA A 1 199 ? 25.567 22.074 15.252 1.00 65.31 199 ALA A CA 1
ATOM 1497 C C . ALA A 1 199 ? 26.537 21.114 15.964 1.00 65.31 199 ALA A C 1
ATOM 1499 O O . ALA A 1 199 ? 26.279 19.910 16.015 1.00 65.31 199 ALA A O 1
ATOM 1500 N N . GLY A 1 200 ? 27.607 21.635 16.576 1.00 64.31 200 GLY A N 1
ATOM 1501 C CA . GLY A 1 200 ? 28.529 20.846 17.398 1.00 64.31 200 GLY A CA 1
ATOM 1502 C C . GLY A 1 200 ? 27.837 20.209 18.605 1.00 64.31 200 GLY A C 1
ATOM 1503 O O . GLY A 1 200 ? 28.030 19.021 18.869 1.00 64.31 200 GLY A O 1
ATOM 1504 N N . PHE A 1 201 ? 26.959 20.958 19.281 1.00 64.69 201 PHE A N 1
ATOM 1505 C CA . PHE A 1 201 ? 26.154 20.446 20.392 1.00 64.69 201 PHE A CA 1
ATOM 1506 C C . PHE A 1 201 ? 25.214 19.319 19.943 1.00 64.69 201 PHE A C 1
ATOM 1508 O O . PHE A 1 201 ? 25.119 18.292 20.612 1.00 64.69 201 PHE A O 1
ATOM 1515 N N . PHE A 1 202 ? 24.577 19.460 18.777 1.00 64.62 202 PHE A N 1
ATOM 1516 C CA . PHE A 1 202 ? 23.664 18.449 18.241 1.00 64.62 202 PHE A CA 1
ATOM 1517 C C . PHE A 1 202 ? 24.387 17.158 17.833 1.00 64.62 202 PHE A C 1
ATOM 1519 O O . PHE A 1 202 ? 23.893 16.063 18.102 1.00 64.62 202 PHE A O 1
ATOM 1526 N N . VAL A 1 203 ? 25.584 17.264 17.244 1.00 65.94 203 VAL A N 1
ATOM 1527 C CA . VAL A 1 203 ? 26.420 16.096 16.918 1.00 65.94 203 VAL A CA 1
ATOM 1528 C C . VAL A 1 203 ? 26.876 15.384 18.193 1.00 65.94 203 VAL A C 1
ATOM 1530 O O . VAL A 1 203 ? 26.780 14.159 18.269 1.00 65.94 203 VAL A O 1
ATOM 1533 N N . LEU A 1 204 ? 27.296 16.123 19.225 1.00 64.00 204 LEU A N 1
ATOM 1534 C CA . LEU A 1 204 ? 27.687 15.530 20.506 1.00 64.00 204 LEU A CA 1
ATOM 1535 C C . LEU A 1 204 ? 26.501 14.812 21.174 1.00 64.00 204 LEU A C 1
ATOM 1537 O O . LEU A 1 204 ? 26.652 13.691 21.656 1.00 64.00 204 LEU A O 1
ATOM 1541 N N . TYR A 1 205 ? 25.310 15.416 21.136 1.00 68.88 205 TYR A N 1
ATOM 1542 C CA . TYR A 1 205 ? 24.096 14.865 21.746 1.00 68.88 205 TYR A CA 1
ATOM 1543 C C . TYR A 1 205 ? 23.543 13.646 20.991 1.00 68.88 205 TYR A C 1
ATOM 1545 O O . TYR A 1 205 ? 23.046 12.707 21.610 1.00 68.88 205 TYR A O 1
ATOM 1553 N N . ALA A 1 206 ? 23.652 13.625 19.659 1.00 67.75 206 ALA A N 1
ATOM 1554 C CA . ALA A 1 206 ? 23.157 12.525 18.832 1.00 67.75 206 ALA A CA 1
ATOM 1555 C C . ALA A 1 206 ? 24.116 11.322 18.788 1.00 67.75 206 ALA A C 1
ATOM 1557 O O . ALA A 1 206 ? 23.668 10.180 18.683 1.00 67.75 206 ALA A O 1
ATOM 1558 N N . VAL A 1 207 ? 25.431 11.556 18.879 1.00 64.06 207 VAL A N 1
ATOM 1559 C CA . VAL A 1 207 ? 26.449 10.499 18.755 1.00 64.06 207 VAL A CA 1
ATOM 1560 C C . VAL A 1 207 ? 26.815 9.880 20.112 1.00 64.06 207 VAL A C 1
ATOM 1562 O O . VAL A 1 207 ? 27.059 8.672 20.179 1.00 64.06 207 VAL A O 1
ATOM 1565 N N . ALA A 1 208 ? 26.780 10.643 21.212 1.00 59.34 208 ALA A N 1
ATOM 1566 C CA . ALA A 1 208 ? 27.099 10.138 22.554 1.00 59.34 208 ALA A CA 1
ATOM 1567 C C . ALA A 1 208 ? 26.284 8.900 23.003 1.00 59.34 208 ALA A C 1
ATOM 1569 O O . ALA A 1 208 ? 26.901 7.943 23.482 1.00 59.34 208 ALA A O 1
ATOM 1570 N N . PRO A 1 209 ? 24.947 8.826 22.821 1.00 59.44 209 PRO A N 1
ATOM 1571 C CA . PRO A 1 209 ? 24.196 7.628 23.202 1.00 59.44 209 PRO A CA 1
ATOM 1572 C C . PRO A 1 209 ? 24.514 6.421 22.304 1.00 59.44 209 PRO A C 1
ATOM 1574 O O . PRO A 1 209 ? 24.447 5.283 22.764 1.00 59.44 209 PRO A O 1
ATOM 1577 N N . GLY A 1 210 ? 24.923 6.647 21.050 1.00 57.91 210 GLY A N 1
ATOM 1578 C CA . GLY A 1 210 ? 25.330 5.581 20.128 1.00 57.91 210 GLY A CA 1
ATOM 1579 C C . GLY A 1 210 ? 26.663 4.929 20.506 1.00 57.91 210 GLY A C 1
ATOM 1580 O O . GLY A 1 210 ? 26.802 3.711 20.403 1.00 57.91 210 GLY A O 1
ATOM 1581 N N . ILE A 1 211 ? 27.624 5.713 21.008 1.00 59.03 211 ILE A N 1
ATOM 1582 C CA . ILE A 1 211 ? 28.928 5.199 21.461 1.00 59.03 211 ILE A CA 1
ATOM 1583 C C . ILE A 1 211 ? 28.782 4.396 22.766 1.00 59.03 211 ILE A C 1
ATOM 1585 O O . ILE A 1 211 ? 29.422 3.356 22.919 1.00 59.03 211 ILE A O 1
ATOM 1589 N N . ALA A 1 212 ? 27.891 4.809 23.676 1.00 55.12 212 ALA A N 1
ATOM 1590 C CA . ALA A 1 212 ? 27.635 4.101 24.937 1.00 55.12 212 ALA A CA 1
ATOM 1591 C C . ALA A 1 212 ? 27.013 2.700 24.749 1.00 55.12 212 ALA A C 1
ATOM 1593 O O . ALA A 1 212 ? 27.194 1.822 25.591 1.00 55.12 212 ALA A O 1
ATOM 1594 N N . LEU A 1 213 ? 26.308 2.468 23.638 1.00 57.72 213 LEU A N 1
ATOM 1595 C CA . LEU A 1 213 ? 25.740 1.160 23.289 1.00 57.72 213 LEU A CA 1
ATOM 1596 C C . LEU A 1 213 ? 26.759 0.205 22.644 1.00 57.72 213 LEU A C 1
ATOM 1598 O O . LEU A 1 213 ? 26.580 -1.009 22.712 1.00 57.72 213 LEU A O 1
ATOM 1602 N N . LEU A 1 214 ? 27.842 0.731 22.064 1.00 57.47 214 LEU A N 1
ATOM 1603 C CA . LEU A 1 214 ?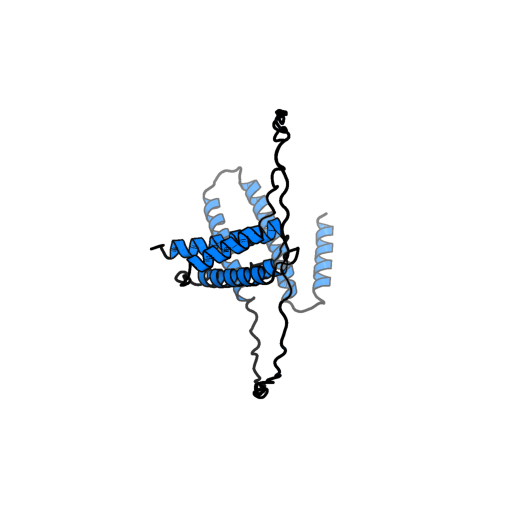 28.918 -0.062 21.454 1.00 57.47 214 LEU A CA 1
ATOM 1604 C C . LEU A 1 214 ? 29.986 -0.522 22.461 1.00 57.47 214 LEU A C 1
ATOM 1606 O O . LEU A 1 214 ? 30.708 -1.472 22.173 1.00 57.47 214 LEU A O 1
ATOM 1610 N N . SER A 1 215 ? 30.069 0.090 23.648 1.00 54.84 215 SER A N 1
ATOM 1611 C CA . SER A 1 215 ? 31.078 -0.236 24.671 1.00 54.84 215 SER A CA 1
ATOM 1612 C C . SER A 1 215 ? 30.661 -1.303 25.694 1.00 54.84 215 SER A C 1
ATOM 1614 O O . SER A 1 215 ? 31.418 -1.580 26.620 1.00 54.84 215 SER A O 1
ATOM 1616 N N . GLY A 1 216 ? 29.506 -1.959 25.517 1.00 53.31 216 GLY A N 1
ATOM 1617 C CA . GLY A 1 216 ? 29.245 -3.287 26.090 1.00 53.31 216 GLY A CA 1
ATOM 1618 C C . GLY A 1 216 ? 29.449 -3.438 27.604 1.00 53.31 216 GLY A C 1
ATOM 1619 O O . GLY A 1 216 ? 29.991 -4.450 28.041 1.00 53.31 216 GLY A O 1
ATOM 1620 N N . GLY A 1 217 ? 29.012 -2.474 28.420 1.00 48.66 217 GLY A N 1
ATOM 1621 C CA . GLY A 1 217 ? 29.119 -2.592 29.875 1.00 48.66 217 GLY A CA 1
ATOM 1622 C C . GLY A 1 217 ? 28.159 -1.680 30.632 1.00 48.66 217 GLY A C 1
ATOM 1623 O O . GLY A 1 217 ? 28.362 -0.470 30.695 1.00 48.66 217 GLY A O 1
ATOM 1624 N N . LEU A 1 218 ? 27.152 -2.271 31.284 1.00 55.41 218 LEU A N 1
ATOM 1625 C CA . LEU A 1 218 ? 26.157 -1.585 32.130 1.00 55.41 218 LEU A CA 1
ATOM 1626 C C . LEU A 1 218 ? 26.766 -0.779 33.302 1.00 55.41 218 LEU A C 1
ATOM 1628 O O . LEU A 1 218 ? 26.069 0.023 33.916 1.00 55.41 218 LEU A O 1
ATOM 1632 N N . ALA A 1 219 ? 28.062 -0.932 33.591 1.00 55.31 219 ALA A N 1
ATOM 1633 C CA . ALA A 1 219 ? 28.767 -0.169 34.622 1.00 55.31 219 ALA A CA 1
ATOM 1634 C C . ALA A 1 219 ? 29.259 1.222 34.156 1.00 55.31 219 ALA A C 1
ATOM 1636 O O . ALA A 1 219 ? 29.465 2.104 34.988 1.00 55.31 219 ALA A O 1
ATOM 1637 N N . GLY A 1 220 ? 29.417 1.461 32.845 1.00 53.72 220 GLY A N 1
ATOM 1638 C CA . GLY A 1 220 ? 29.976 2.722 32.325 1.00 53.72 220 GLY A CA 1
ATOM 1639 C C . GLY A 1 220 ? 28.998 3.905 32.320 1.00 53.72 220 GLY A C 1
ATOM 1640 O O . GLY A 1 220 ? 29.411 5.058 32.449 1.00 53.72 220 GLY A O 1
ATOM 1641 N N . GLY A 1 221 ? 27.692 3.632 32.227 1.00 58.88 221 GLY A N 1
ATOM 1642 C CA . GLY A 1 221 ? 26.660 4.674 32.136 1.00 58.88 221 GLY A CA 1
ATOM 1643 C C . GLY A 1 221 ? 26.536 5.532 33.399 1.00 58.88 221 GLY A C 1
ATOM 1644 O O . GLY A 1 221 ? 26.302 6.735 33.310 1.00 58.88 221 GLY A O 1
ATOM 1645 N N . TRP A 1 222 ? 26.768 4.945 34.576 1.00 64.62 222 TRP A N 1
ATOM 1646 C CA . TRP A 1 222 ? 26.673 5.658 35.855 1.00 64.62 222 TRP A CA 1
ATOM 1647 C C . TRP A 1 222 ? 27.801 6.674 36.066 1.00 64.62 222 TRP A C 1
ATOM 1649 O O . TRP A 1 222 ? 27.568 7.753 36.615 1.00 64.62 222 TRP A O 1
ATOM 1659 N N . VAL A 1 223 ? 29.015 6.364 35.602 1.00 68.06 223 VAL A N 1
ATOM 1660 C CA . VAL A 1 223 ? 30.164 7.278 35.707 1.00 68.06 223 VAL A CA 1
ATOM 1661 C C . VAL A 1 223 ? 30.018 8.434 34.720 1.00 68.06 223 VAL A C 1
ATOM 1663 O O . VAL A 1 223 ? 30.224 9.585 35.100 1.00 68.06 223 VAL A O 1
ATOM 1666 N N . ALA A 1 224 ? 29.576 8.151 33.490 1.00 66.25 224 ALA A N 1
ATOM 1667 C CA . ALA A 1 224 ? 29.314 9.180 32.485 1.00 66.25 224 ALA A CA 1
ATOM 1668 C C . ALA A 1 224 ? 28.200 10.148 32.923 1.00 66.25 224 ALA A C 1
ATOM 1670 O O . ALA A 1 224 ? 28.340 11.359 32.764 1.00 66.25 224 ALA A O 1
ATOM 1671 N N . TRP A 1 225 ? 27.132 9.636 33.547 1.00 74.75 225 TRP A N 1
ATOM 1672 C CA . TRP A 1 225 ? 26.042 10.474 34.049 1.00 74.75 225 TRP A CA 1
ATOM 1673 C C . TRP A 1 225 ? 26.471 11.357 35.234 1.00 74.75 225 TRP A C 1
ATOM 1675 O O . TRP A 1 225 ? 26.143 12.542 35.257 1.00 74.75 225 TRP A O 1
ATOM 1685 N N . ARG A 1 226 ? 27.278 10.838 36.177 1.00 77.62 226 ARG A N 1
ATOM 1686 C CA . ARG A 1 226 ? 27.841 11.659 37.272 1.00 77.62 226 ARG A CA 1
ATOM 1687 C C . ARG A 1 226 ? 28.839 12.702 36.776 1.00 77.62 226 ARG A C 1
ATOM 1689 O O . ARG A 1 226 ? 28.822 13.820 37.281 1.00 77.62 226 ARG A O 1
ATOM 1696 N N . ALA A 1 227 ? 29.684 12.361 35.805 1.00 71.81 227 ALA A N 1
ATOM 1697 C CA . ALA A 1 227 ? 30.616 13.315 35.211 1.00 71.81 227 ALA A CA 1
ATOM 1698 C C . ALA A 1 227 ? 29.865 14.456 34.509 1.00 71.81 227 ALA A C 1
ATOM 1700 O O . ALA A 1 227 ? 30.210 15.619 34.700 1.00 71.81 227 ALA A O 1
ATOM 1701 N N . TRP A 1 228 ? 28.796 14.136 33.774 1.00 77.62 228 TRP A N 1
ATOM 1702 C CA . TRP A 1 228 ? 27.949 15.136 33.126 1.00 77.62 228 TRP A CA 1
ATOM 1703 C C . TRP A 1 228 ? 27.215 16.028 34.138 1.00 77.62 228 TRP A C 1
ATOM 1705 O O . TRP A 1 228 ? 27.256 17.248 34.012 1.00 77.62 228 TRP A O 1
ATOM 1715 N N . ALA A 1 229 ? 26.631 15.445 35.190 1.00 77.12 229 ALA A N 1
ATOM 1716 C CA . ALA A 1 229 ? 25.947 16.205 36.238 1.00 77.12 229 ALA A CA 1
ATOM 1717 C C . ALA A 1 229 ? 26.887 17.179 36.976 1.00 77.12 229 ALA A C 1
ATOM 1719 O O . ALA A 1 229 ? 26.498 18.309 37.267 1.00 77.12 229 ALA A O 1
ATOM 1720 N N . LEU A 1 230 ? 28.135 16.771 37.239 1.00 82.38 230 LEU A N 1
ATOM 1721 C CA . LEU A 1 230 ? 29.145 17.642 37.849 1.00 82.38 230 LEU A CA 1
ATOM 1722 C C . LEU A 1 230 ? 29.602 18.756 36.899 1.00 82.38 230 LEU A C 1
ATOM 1724 O O . LEU A 1 230 ? 29.799 19.884 37.342 1.00 82.38 230 LEU A O 1
ATOM 1728 N N . LEU A 1 231 ? 29.739 18.464 35.602 1.00 73.19 231 LEU A N 1
ATOM 1729 C CA . LEU A 1 231 ? 30.132 19.469 34.612 1.00 73.19 231 LEU A CA 1
ATOM 1730 C C . LEU A 1 231 ? 29.040 20.530 34.416 1.00 73.19 231 LEU A C 1
ATOM 1732 O O . LEU A 1 231 ? 29.350 21.714 34.339 1.00 73.19 231 LEU A O 1
ATOM 1736 N N . SER A 1 232 ? 27.766 20.123 34.381 1.00 71.94 232 SER A N 1
ATOM 1737 C CA . SER A 1 232 ? 26.638 21.058 34.295 1.00 71.94 232 SER A CA 1
ATOM 1738 C C . SER A 1 232 ? 26.541 21.957 35.527 1.00 71.94 232 SER A C 1
ATOM 1740 O O . SER A 1 232 ? 26.315 23.152 35.374 1.00 71.94 232 SER A O 1
ATOM 1742 N N . ALA A 1 233 ? 26.787 21.423 36.727 1.00 72.94 233 ALA A N 1
ATOM 1743 C CA . ALA A 1 233 ? 26.779 22.215 37.958 1.00 72.94 233 ALA A CA 1
ATOM 1744 C C . ALA A 1 233 ? 27.921 23.249 38.041 1.00 72.94 233 ALA A C 1
ATOM 1746 O O . ALA A 1 233 ? 27.789 24.229 38.759 1.00 72.94 233 ALA A O 1
ATOM 1747 N N . LEU A 1 234 ? 29.027 23.052 37.314 1.00 72.88 234 LEU A N 1
ATOM 1748 C CA . LEU A 1 234 ? 30.131 24.021 37.217 1.00 72.88 234 LEU A CA 1
ATOM 1749 C C . LEU A 1 234 ? 29.889 25.123 36.174 1.00 72.88 234 LEU A C 1
ATOM 1751 O O . LEU A 1 234 ? 30.596 26.127 36.169 1.00 72.88 234 LEU A O 1
ATOM 1755 N N . LEU A 1 235 ? 28.932 24.913 35.268 1.00 65.94 235 LEU A N 1
ATOM 1756 C CA . LEU A 1 235 ? 28.590 25.828 34.175 1.00 65.94 235 LEU A CA 1
ATOM 1757 C C . LEU A 1 235 ? 27.332 26.667 34.464 1.00 65.94 235 LEU A C 1
ATOM 1759 O O . LEU A 1 235 ? 26.926 27.442 33.598 1.00 65.94 235 LEU A O 1
ATOM 1763 N N . THR A 1 236 ? 26.724 26.506 35.645 1.00 62.53 236 THR A N 1
ATOM 1764 C CA . THR A 1 236 ? 25.589 27.314 36.133 1.00 62.53 236 THR A CA 1
ATOM 1765 C C . THR A 1 236 ? 26.047 28.196 37.283 1.00 62.53 236 THR A C 1
ATOM 1767 O O . THR A 1 236 ? 25.601 29.362 37.329 1.00 62.53 236 THR A O 1
#

Foldseek 3Di:
DQDLQRLLVLLLVLLVLLVVLLCPQFVFDDDGQLRRLCRGPPNDDPLLNVLSVVSRVQNVVCVVDVNDHDPCSVVNVVSSVVNNVSSDDPDPPPPPPCPPPPPPPPPPDDDDDDDDDDDDDDDDDDDDDDDDPPPPDDDPDPDDDPDDDDPDPDPDPPPVVVVVVVVVVVVVVVVVVVVVVPDPDPVCPVVVVVVVVVVVVVCCVVCVVVVVVVVPDPVPVVVVVVVVVVVVVVVD

Sequence (236 aa):
MTSTATAIGEIIRGAAEIEHLLVTHRQASGKGLHEKASTAQPPLADDTLKKIRFIASVRNKSAHDPQYVPDDLPGYLRAVQEVRLALEPPQPVEAPENQKPARLKMRPEAAARRSSSPERPASGDRPEASGPTLHRRPAPVHPARVRSAARARQPARHASLVLLIFPLTVLAALWFGVNVAGATSSLWTGVAAGMTALAGFFVLYAVAPGIALLSGGLAGGWVAWRAWALLSALLT

Organism: Deinococcus peraridilitoris (strain DSM 19664 / LMG 22246 / CIP 109416 / KR-200) (NCBI:txid937777)